Protein AF-A0AAE1G138-F1 (afdb_monomer)

Structure (mmCIF, N/CA/C/O backbone):
data_AF-A0AAE1G138-F1
#
_entry.id   AF-A0AAE1G138-F1
#
loop_
_atom_site.group_PDB
_atom_site.id
_atom_site.type_symbol
_atom_site.label_atom_id
_atom_site.label_alt_id
_atom_site.label_comp_id
_atom_site.label_asym_id
_atom_site.label_entity_id
_atom_site.label_seq_id
_atom_site.pdbx_PDB_ins_code
_atom_site.Cartn_x
_atom_site.Cartn_y
_atom_site.Cartn_z
_atom_site.occupancy
_atom_site.B_iso_or_equiv
_atom_site.auth_seq_id
_atom_site.auth_comp_id
_atom_site.auth_asym_id
_atom_site.auth_atom_id
_atom_site.pdbx_PDB_model_num
ATOM 1 N N . MET A 1 1 ? 24.104 -12.186 -19.939 1.00 54.72 1 MET A N 1
ATOM 2 C CA . MET A 1 1 ? 24.311 -10.839 -19.346 1.00 54.72 1 MET A CA 1
ATOM 3 C C . MET A 1 1 ? 25.752 -10.733 -18.861 1.00 54.72 1 MET A C 1
ATOM 5 O O . MET A 1 1 ? 26.189 -11.643 -18.175 1.00 54.72 1 MET A O 1
ATOM 9 N N . LYS A 1 2 ? 26.494 -9.675 -19.226 1.00 55.22 2 LYS A N 1
ATOM 10 C CA . LYS A 1 2 ? 27.886 -9.469 -18.761 1.00 55.22 2 LYS A CA 1
ATOM 11 C C . LYS A 1 2 ? 27.945 -9.319 -17.231 1.00 55.22 2 LYS A C 1
ATOM 13 O O . LYS A 1 2 ? 26.981 -8.806 -16.645 1.00 55.22 2 LYS A O 1
ATOM 18 N N . SER A 1 3 ? 29.055 -9.727 -16.606 1.00 57.25 3 SER A N 1
ATOM 19 C CA . SER A 1 3 ? 29.267 -9.654 -15.150 1.00 57.25 3 SER A CA 1
ATOM 20 C C . SER A 1 3 ? 29.241 -8.204 -14.639 1.00 57.25 3 SER A C 1
ATOM 22 O O . SER A 1 3 ? 29.263 -7.252 -15.426 1.00 57.25 3 SER A O 1
ATOM 24 N N . THR A 1 4 ? 29.064 -7.992 -13.331 1.00 54.72 4 THR A N 1
ATOM 25 C CA . THR A 1 4 ? 28.986 -6.650 -12.712 1.00 54.72 4 THR A CA 1
ATOM 26 C C . THR A 1 4 ? 30.236 -5.807 -12.886 1.00 54.72 4 THR A C 1
ATOM 28 O O . THR A 1 4 ? 30.102 -4.591 -12.951 1.00 54.72 4 THR A O 1
ATOM 31 N N . ASN A 1 5 ? 31.398 -6.434 -13.046 1.00 62.50 5 ASN A N 1
ATOM 32 C CA . ASN A 1 5 ? 32.680 -5.735 -13.093 1.00 62.50 5 ASN A CA 1
ATOM 33 C C . ASN A 1 5 ? 33.041 -5.225 -14.502 1.00 62.50 5 ASN A C 1
ATOM 35 O O . ASN A 1 5 ? 33.926 -4.392 -14.632 1.00 62.50 5 ASN A O 1
ATOM 39 N N . ASP A 1 6 ? 32.319 -5.660 -15.543 1.00 68.25 6 ASP A N 1
ATOM 40 C CA . ASP A 1 6 ? 32.664 -5.381 -16.949 1.00 68.25 6 ASP A CA 1
ATOM 41 C C . ASP A 1 6 ? 31.855 -4.231 -17.581 1.00 68.25 6 ASP A C 1
ATOM 43 O O . ASP A 1 6 ? 31.795 -4.110 -18.808 1.00 68.25 6 ASP A O 1
ATOM 47 N N . ARG A 1 7 ? 31.128 -3.434 -16.786 1.00 72.19 7 ARG A N 1
ATOM 48 C CA . ARG A 1 7 ? 30.242 -2.372 -17.296 1.00 72.19 7 ARG A CA 1
ATOM 49 C C . ARG A 1 7 ? 30.569 -1.016 -16.686 1.00 72.19 7 ARG A C 1
ATOM 51 O O . ARG A 1 7 ? 30.707 -0.907 -15.473 1.00 72.19 7 ARG A O 1
ATOM 58 N N . SER A 1 8 ? 30.628 0.010 -17.532 1.00 78.44 8 SER A N 1
ATOM 59 C CA . SER A 1 8 ? 30.842 1.395 -17.114 1.00 78.44 8 SER A CA 1
ATOM 60 C C . SER A 1 8 ? 29.637 1.959 -16.335 1.00 78.44 8 SER A C 1
ATOM 62 O O . SER A 1 8 ? 28.500 1.513 -16.551 1.00 78.44 8 SER A O 1
ATOM 64 N N . PRO A 1 9 ? 29.853 2.940 -15.436 1.00 79.81 9 PRO A N 1
ATOM 65 C CA . PRO A 1 9 ? 28.774 3.705 -14.807 1.00 79.81 9 PRO A CA 1
ATOM 66 C C . PRO A 1 9 ? 27.875 4.370 -15.860 1.00 79.81 9 PRO A C 1
ATOM 68 O O . PRO A 1 9 ? 28.331 4.657 -16.965 1.00 79.81 9 PRO A O 1
ATOM 71 N N . ALA A 1 10 ? 26.592 4.563 -15.540 1.00 83.38 10 ALA A N 1
ATOM 72 C CA . ALA A 1 10 ? 25.546 5.057 -16.449 1.00 83.38 10 ALA A CA 1
ATOM 73 C C . ALA A 1 10 ? 25.263 4.188 -17.694 1.00 83.38 10 ALA A C 1
ATOM 75 O O . ALA A 1 10 ? 24.455 4.575 -18.536 1.00 83.38 10 ALA A O 1
ATOM 76 N N . SER A 1 11 ? 25.867 3.000 -17.829 1.00 85.56 11 SER A N 1
ATOM 77 C CA . SER A 1 11 ? 25.604 2.142 -18.989 1.00 85.56 11 SER A CA 1
ATOM 78 C C . SER A 1 11 ? 24.234 1.459 -18.922 1.00 85.56 11 SER A C 1
ATOM 80 O O . SER A 1 11 ? 23.802 0.939 -17.885 1.00 85.56 11 SER A O 1
ATOM 82 N N . THR A 1 12 ? 23.560 1.418 -20.070 1.00 88.62 12 THR A N 1
ATOM 83 C CA . THR A 1 12 ? 22.275 0.748 -20.288 1.00 88.62 12 THR A CA 1
ATOM 84 C C . THR A 1 12 ? 22.460 -0.389 -21.288 1.00 88.62 12 THR A C 1
ATOM 86 O O . THR A 1 12 ? 23.284 -0.328 -22.198 1.00 88.62 12 THR A O 1
ATOM 89 N N . ALA A 1 13 ? 21.724 -1.477 -21.103 1.00 88.94 13 ALA A N 1
ATOM 90 C CA . ALA A 1 13 ? 21.620 -2.533 -22.097 1.00 88.94 13 ALA A CA 1
ATOM 91 C C . ALA A 1 13 ? 20.178 -3.013 -22.164 1.00 88.94 13 ALA A C 1
ATOM 93 O O . ALA A 1 13 ? 19.556 -3.218 -21.117 1.00 88.94 13 ALA A O 1
ATOM 94 N N . PHE A 1 14 ? 19.700 -3.242 -23.379 1.00 89.75 14 PHE A N 1
ATOM 95 C CA . PHE A 1 14 ? 18.346 -3.697 -23.649 1.00 89.75 14 PHE A CA 1
ATOM 96 C C . PHE A 1 14 ? 18.359 -5.116 -24.208 1.00 89.75 14 PHE A C 1
ATOM 98 O O . PHE A 1 14 ? 19.311 -5.539 -24.867 1.00 89.75 14 PHE A O 1
ATOM 105 N N . ILE A 1 15 ? 17.316 -5.864 -23.873 1.00 90.38 15 ILE A N 1
ATOM 106 C CA . ILE A 1 15 ? 16.995 -7.158 -24.459 1.00 90.38 15 ILE A CA 1
ATOM 107 C C . ILE A 1 15 ? 15.540 -7.058 -24.890 1.00 90.38 15 ILE A C 1
ATOM 109 O O . ILE A 1 15 ? 14.644 -7.087 -24.044 1.00 90.38 15 ILE A O 1
ATOM 113 N N . ASP A 1 16 ? 15.331 -6.941 -26.195 1.00 86.31 16 ASP A N 1
ATOM 114 C CA . ASP A 1 16 ? 14.006 -6.822 -26.786 1.00 86.31 16 ASP A CA 1
ATOM 115 C C . ASP A 1 16 ? 13.546 -8.180 -27.309 1.00 86.31 16 ASP A C 1
ATOM 117 O O . ASP A 1 16 ? 14.253 -8.885 -28.029 1.00 86.31 16 ASP A O 1
ATOM 121 N N . THR A 1 17 ? 12.344 -8.561 -26.903 1.00 87.25 17 THR A N 1
ATOM 122 C CA . THR A 1 17 ? 11.584 -9.697 -27.428 1.00 87.25 17 THR A CA 1
ATOM 123 C C . THR A 1 17 ? 10.304 -9.152 -28.064 1.00 87.25 17 THR A C 1
ATOM 125 O O . THR A 1 17 ? 9.935 -8.005 -27.831 1.00 87.25 17 THR A O 1
ATOM 128 N N . LYS A 1 18 ? 9.592 -9.967 -28.853 1.00 85.00 18 LYS A N 1
ATOM 129 C CA . LYS A 1 18 ? 8.385 -9.562 -29.600 1.00 85.00 18 LYS A CA 1
ATOM 130 C C . LYS A 1 18 ? 7.352 -8.776 -28.770 1.00 85.00 18 LYS A C 1
ATOM 132 O O . LYS A 1 18 ? 6.778 -7.821 -29.284 1.00 85.00 18 LYS A O 1
ATOM 137 N N . ASP A 1 19 ? 7.160 -9.163 -27.506 1.00 87.81 19 ASP A N 1
ATOM 138 C CA . ASP A 1 19 ? 6.111 -8.615 -26.633 1.00 87.81 19 ASP A CA 1
ATOM 139 C C . ASP A 1 19 ? 6.647 -7.957 -25.347 1.00 87.81 19 ASP A C 1
ATOM 141 O O . ASP A 1 19 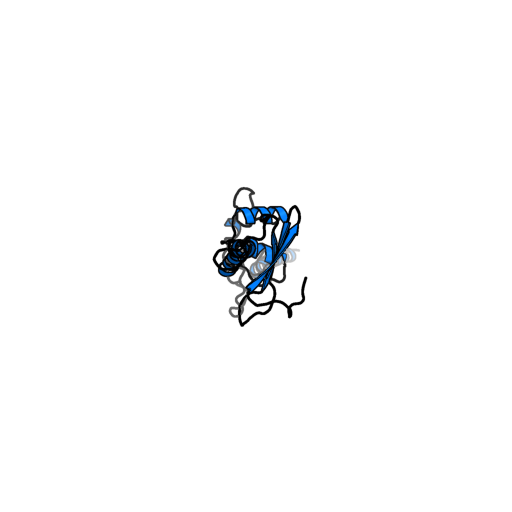? 5.868 -7.445 -24.542 1.00 87.81 19 ASP A O 1
ATOM 145 N N . MET A 1 20 ? 7.962 -8.006 -25.104 1.00 89.62 20 MET A N 1
ATOM 146 C CA . MET A 1 20 ? 8.563 -7.545 -23.849 1.00 89.62 20 MET A CA 1
ATOM 147 C C . MET A 1 20 ? 9.975 -7.005 -24.062 1.00 89.62 20 MET A C 1
ATOM 149 O O . MET A 1 20 ? 10.772 -7.613 -24.774 1.00 89.62 20 MET A O 1
ATOM 153 N N . THR A 1 21 ? 10.312 -5.943 -23.339 1.00 91.56 21 THR A N 1
ATOM 154 C CA . THR A 1 21 ? 11.650 -5.353 -23.286 1.00 91.56 21 THR A CA 1
ATOM 155 C C . THR A 1 21 ? 12.199 -5.446 -21.869 1.00 91.56 21 THR A C 1
ATOM 157 O O . THR A 1 21 ? 11.579 -4.993 -20.901 1.00 91.56 21 THR A O 1
ATOM 160 N N . SER A 1 22 ? 13.393 -6.019 -21.725 1.00 91.81 22 SER A N 1
ATOM 161 C CA . SER A 1 22 ? 14.153 -5.992 -20.477 1.00 91.81 22 SER A CA 1
ATOM 162 C C . SER A 1 22 ? 15.273 -4.966 -20.553 1.00 91.81 22 SER A C 1
ATOM 164 O O . SER A 1 22 ? 16.033 -4.922 -21.518 1.00 91.81 22 SER A O 1
ATOM 166 N N . VAL A 1 23 ? 15.410 -4.169 -19.498 1.00 91.75 23 VAL A N 1
ATOM 167 C CA . VAL A 1 23 ? 16.474 -3.180 -19.349 1.00 91.75 23 VAL A CA 1
ATOM 168 C C . VAL A 1 23 ? 17.391 -3.568 -18.202 1.00 91.75 23 VAL A C 1
ATOM 170 O O . VAL A 1 23 ? 16.948 -3.928 -17.113 1.00 91.75 23 VAL A O 1
ATOM 173 N N . SER A 1 24 ? 18.693 -3.465 -18.439 1.00 91.56 24 SER A N 1
ATOM 174 C CA . SER A 1 24 ? 19.738 -3.606 -17.434 1.00 91.56 24 SER A CA 1
ATOM 175 C C . SER A 1 24 ? 20.541 -2.315 -17.375 1.00 91.56 24 SER A C 1
ATOM 177 O O . SER A 1 24 ? 21.314 -2.023 -18.286 1.00 91.56 24 SER A O 1
ATOM 179 N N . TYR A 1 25 ? 20.358 -1.557 -16.299 1.00 89.75 25 TYR A N 1
ATOM 180 C CA . TYR A 1 25 ? 20.975 -0.252 -16.081 1.00 89.75 25 TYR A CA 1
ATOM 181 C C . TYR A 1 25 ? 21.956 -0.285 -14.913 1.00 89.75 25 TYR A C 1
ATOM 183 O O . TYR A 1 25 ? 21.663 -0.853 -13.856 1.00 89.75 25 TYR A O 1
ATOM 191 N N . VAL A 1 26 ? 23.112 0.346 -15.094 1.00 88.38 26 VAL A N 1
ATOM 192 C CA . VAL A 1 26 ? 24.082 0.598 -14.025 1.00 88.38 26 VAL A CA 1
ATOM 193 C C . VAL A 1 26 ? 23.966 2.066 -13.617 1.00 88.38 26 VAL A C 1
ATOM 195 O O . VAL A 1 26 ? 24.332 2.934 -14.406 1.00 88.38 26 VAL A O 1
ATOM 198 N N . PRO A 1 27 ? 23.453 2.382 -12.417 1.00 85.44 27 PRO A N 1
ATOM 199 C CA . PRO A 1 27 ? 23.349 3.765 -11.983 1.00 85.44 27 PRO A CA 1
ATOM 200 C C . PRO A 1 27 ? 24.733 4.375 -11.758 1.00 85.44 27 PRO A C 1
ATOM 202 O O . PRO A 1 27 ? 25.613 3.745 -11.178 1.00 85.44 27 PRO A O 1
ATOM 205 N N . ASP A 1 28 ? 24.894 5.633 -12.158 1.00 78.75 28 ASP A N 1
ATOM 206 C CA . ASP A 1 28 ? 26.072 6.435 -11.830 1.00 78.75 28 ASP A CA 1
ATOM 207 C C . ASP A 1 28 ? 25.918 7.053 -10.434 1.00 78.75 28 ASP A C 1
ATOM 209 O O . ASP A 1 28 ? 25.521 8.204 -10.256 1.00 78.75 28 ASP A O 1
ATOM 213 N N . ARG A 1 29 ? 26.077 6.219 -9.404 1.00 72.81 29 ARG A N 1
ATOM 214 C CA . ARG A 1 29 ? 26.073 6.655 -8.004 1.00 72.81 29 ARG A CA 1
ATOM 215 C C . ARG A 1 29 ? 27.249 6.029 -7.276 1.00 72.81 29 ARG A C 1
ATOM 217 O O . ARG A 1 29 ? 27.385 4.808 -7.265 1.00 72.81 29 ARG A O 1
ATOM 224 N N . SER A 1 30 ? 28.022 6.861 -6.577 1.00 63.31 30 SER A N 1
ATOM 225 C CA . SER A 1 30 ? 29.181 6.438 -5.775 1.00 63.31 30 SER A CA 1
ATOM 226 C C . SER A 1 30 ? 28.840 5.397 -4.702 1.00 63.31 30 SER A C 1
ATOM 228 O O . SER A 1 30 ? 29.696 4.620 -4.296 1.00 63.31 30 SER A O 1
ATOM 230 N N . SER A 1 31 ? 27.581 5.352 -4.258 1.00 64.94 31 SER A N 1
ATOM 231 C CA . SER A 1 31 ? 27.120 4.490 -3.170 1.00 64.94 31 SER A CA 1
ATOM 232 C C . SER A 1 31 ? 26.615 3.111 -3.601 1.00 64.94 31 SER A C 1
ATOM 234 O O . SER A 1 31 ? 26.366 2.268 -2.739 1.00 64.94 31 SER A O 1
ATOM 236 N N . THR A 1 32 ? 26.386 2.836 -4.891 1.00 64.56 32 THR A N 1
ATOM 237 C CA . THR A 1 32 ? 25.804 1.548 -5.315 1.00 64.56 32 THR A CA 1
ATOM 238 C C . THR A 1 32 ? 26.246 1.147 -6.718 1.00 64.56 32 THR A C 1
ATOM 240 O O . THR A 1 32 ? 25.758 1.675 -7.708 1.00 64.56 32 THR A O 1
ATOM 243 N N . THR A 1 33 ? 27.074 0.103 -6.792 1.00 67.06 33 THR A N 1
ATOM 244 C CA . THR A 1 33 ? 27.499 -0.573 -8.034 1.00 67.06 33 THR A CA 1
ATOM 245 C C . THR A 1 33 ? 26.509 -1.644 -8.514 1.00 67.06 33 THR A C 1
ATOM 247 O O . THR A 1 33 ? 26.773 -2.389 -9.459 1.00 67.06 33 THR A O 1
ATOM 250 N N . LYS A 1 34 ? 25.353 -1.769 -7.848 1.00 81.38 34 LYS A N 1
ATOM 251 C CA . LYS A 1 34 ? 24.354 -2.791 -8.171 1.00 81.38 34 LYS A CA 1
ATOM 252 C C . LYS A 1 34 ? 23.599 -2.416 -9.441 1.00 81.38 34 LYS A C 1
ATOM 254 O O . LYS A 1 34 ? 23.134 -1.290 -9.602 1.00 81.38 34 LYS A O 1
ATOM 259 N N . LYS A 1 35 ? 23.426 -3.407 -10.311 1.00 85.50 35 LYS A N 1
ATOM 260 C CA . LYS A 1 35 ? 22.622 -3.290 -11.526 1.00 85.50 35 LYS A CA 1
ATOM 261 C C . LYS A 1 35 ? 21.144 -3.258 -11.175 1.00 85.50 35 LYS A C 1
ATOM 263 O O . LYS A 1 35 ? 20.681 -4.060 -10.366 1.00 85.50 35 LYS A O 1
ATOM 268 N N . VAL A 1 36 ? 20.408 -2.386 -11.842 1.00 88.69 36 VAL A N 1
ATOM 269 C CA . VAL A 1 36 ? 18.949 -2.386 -11.842 1.00 88.69 36 VAL A CA 1
ATOM 270 C C . VAL A 1 36 ? 18.500 -3.127 -13.090 1.00 88.69 36 VAL A C 1
ATOM 272 O O . VAL A 1 36 ? 18.884 -2.764 -14.201 1.00 88.69 36 VAL A O 1
ATOM 275 N N . VAL A 1 37 ? 17.716 -4.184 -12.905 1.00 91.69 37 VAL A N 1
ATOM 276 C CA . VAL A 1 37 ? 17.112 -4.934 -14.006 1.00 91.69 37 VAL A CA 1
ATOM 277 C C . VAL A 1 37 ? 15.606 -4.778 -13.904 1.00 91.69 37 VAL A C 1
ATOM 279 O O . VAL A 1 37 ? 15.035 -5.072 -12.857 1.00 91.69 37 VAL A O 1
ATOM 282 N N . LEU A 1 38 ? 14.980 -4.302 -14.975 1.00 92.69 38 LEU A N 1
ATOM 283 C CA . LEU A 1 38 ? 13.528 -4.209 -15.090 1.00 92.69 38 LEU A CA 1
ATOM 284 C C . LEU A 1 38 ? 13.063 -4.930 -16.352 1.00 92.69 38 LEU A C 1
ATOM 286 O O . LEU A 1 38 ? 13.814 -5.094 -17.316 1.00 92.69 38 LEU A O 1
ATOM 290 N N . LEU A 1 39 ? 11.808 -5.355 -16.327 1.00 92.44 39 LEU A N 1
ATOM 291 C CA . LEU A 1 39 ? 11.102 -5.934 -17.458 1.00 92.44 39 LEU A CA 1
ATOM 292 C C . LEU A 1 39 ? 9.835 -5.114 -17.676 1.00 92.44 39 LEU A C 1
ATOM 294 O O . LEU A 1 39 ? 9.121 -4.814 -16.719 1.00 92.44 39 LEU A O 1
ATOM 298 N N . SER A 1 40 ? 9.564 -4.749 -18.922 1.00 91.44 40 SER A N 1
ATOM 299 C CA . SER A 1 40 ? 8.340 -4.063 -19.308 1.00 91.44 40 SER A CA 1
ATOM 300 C C . SER A 1 40 ? 7.702 -4.760 -20.497 1.00 91.44 40 SER A C 1
ATOM 302 O O . SER A 1 40 ? 8.381 -5.140 -21.441 1.00 91.44 40 SER A O 1
ATOM 304 N N . THR A 1 41 ? 6.383 -4.901 -20.451 1.00 92.31 41 THR A N 1
ATOM 305 C CA . THR A 1 41 ? 5.559 -5.365 -21.577 1.00 92.31 41 THR A CA 1
ATOM 306 C C . THR A 1 41 ? 4.924 -4.196 -22.339 1.00 92.31 41 THR A C 1
ATOM 308 O O . THR A 1 41 ? 4.258 -4.397 -23.347 1.00 92.31 41 THR A O 1
ATOM 311 N N . MET A 1 42 ? 5.059 -2.971 -21.814 1.00 88.31 42 MET A N 1
ATOM 312 C CA . MET A 1 42 ? 4.433 -1.762 -22.358 1.00 88.31 42 MET A CA 1
ATOM 313 C C . MET A 1 42 ? 5.360 -1.033 -23.334 1.00 88.31 42 MET A C 1
ATOM 315 O O . MET A 1 42 ? 4.899 -0.497 -24.338 1.00 88.31 42 MET A O 1
ATOM 319 N N . HIS A 1 43 ? 6.660 -1.043 -23.048 1.00 86.50 43 HIS A N 1
ATOM 320 C CA . HIS A 1 43 ? 7.676 -0.437 -23.899 1.00 86.50 43 HIS A CA 1
ATOM 321 C C . HIS A 1 43 ? 8.174 -1.509 -24.870 1.00 86.50 43 HIS A C 1
ATOM 323 O O . HIS A 1 43 ? 8.544 -2.598 -24.434 1.00 86.50 43 HIS A O 1
ATOM 329 N N . LYS A 1 44 ? 8.121 -1.213 -26.173 1.00 78.38 44 LYS A N 1
ATOM 330 C CA . LYS A 1 44 ? 8.551 -2.123 -27.252 1.00 78.38 44 LYS A CA 1
ATOM 331 C C . LYS A 1 44 ? 9.958 -1.814 -27.769 1.00 78.38 44 LYS A C 1
ATOM 333 O O . LYS A 1 44 ? 10.475 -2.564 -28.590 1.00 78.38 44 LYS A O 1
ATOM 338 N N . GLN A 1 45 ? 10.525 -0.685 -27.349 1.00 77.56 45 GLN A N 1
ATOM 339 C CA . GLN A 1 45 ? 11.848 -0.210 -27.739 1.00 77.56 45 GLN A CA 1
ATOM 340 C C . GLN A 1 45 ? 12.588 0.299 -26.499 1.00 77.56 45 GLN A C 1
ATOM 342 O O . GLN A 1 45 ? 11.978 0.760 -25.529 1.00 77.56 45 GLN A O 1
ATOM 347 N N . GLY A 1 46 ? 13.910 0.152 -26.518 1.00 79.31 46 GLY A N 1
ATOM 348 C CA . GLY A 1 46 ? 14.808 0.594 -25.459 1.00 79.31 46 GLY A CA 1
ATOM 349 C C . GLY A 1 46 ? 15.173 2.071 -25.568 1.00 79.31 46 GLY A C 1
ATOM 350 O O . GLY A 1 46 ? 16.341 2.389 -25.789 1.00 79.31 46 GLY A O 1
ATOM 351 N N . ASP A 1 47 ? 14.195 2.960 -25.401 1.00 84.50 47 ASP A N 1
ATOM 352 C CA . ASP A 1 47 ? 14.425 4.402 -25.498 1.00 84.50 47 ASP A CA 1
ATOM 353 C C . ASP A 1 47 ? 15.086 4.971 -24.230 1.00 84.50 47 ASP A C 1
ATOM 355 O O . ASP A 1 47 ? 14.853 4.538 -23.090 1.00 84.50 47 ASP A O 1
ATOM 359 N N . ILE A 1 48 ? 15.970 5.947 -24.441 1.00 85.50 48 ILE A N 1
ATOM 360 C CA . ILE A 1 48 ? 16.701 6.657 -23.390 1.00 85.50 48 ILE A CA 1
ATOM 361 C C . ILE A 1 48 ? 16.157 8.084 -23.338 1.00 85.50 48 ILE A C 1
ATOM 363 O O . ILE A 1 48 ? 16.216 8.799 -24.334 1.00 85.50 48 ILE A O 1
ATOM 367 N N . SER A 1 49 ? 15.644 8.497 -22.177 1.00 84.88 49 SER A N 1
ATOM 368 C CA . SER A 1 49 ? 15.163 9.863 -21.948 1.00 84.88 49 SER A CA 1
ATOM 369 C C . SER A 1 49 ? 16.320 10.874 -21.985 1.00 84.88 49 SER A C 1
ATOM 371 O O . SER A 1 49 ? 17.464 10.523 -21.682 1.00 84.88 49 SER A O 1
ATOM 373 N N . ASP A 1 50 ? 16.008 12.159 -22.196 1.00 79.62 50 ASP A N 1
ATOM 374 C CA . ASP A 1 50 ? 16.970 13.284 -22.218 1.00 79.62 50 ASP A CA 1
ATOM 375 C C . ASP A 1 50 ? 17.915 13.337 -20.998 1.00 79.62 50 ASP A C 1
ATOM 377 O O . ASP A 1 50 ? 19.028 13.851 -21.069 1.00 79.62 50 ASP A O 1
ATOM 381 N N . GLY A 1 51 ? 17.496 12.769 -19.862 1.00 77.81 51 GLY A N 1
ATOM 382 C CA . GLY A 1 51 ? 18.284 12.680 -18.629 1.00 77.81 51 GLY A CA 1
ATOM 383 C C . GLY A 1 51 ? 19.271 11.506 -18.545 1.00 77.81 51 GLY A C 1
ATOM 384 O O . GLY A 1 51 ? 19.731 11.198 -17.443 1.00 77.81 51 GLY A O 1
ATOM 385 N N . GLY A 1 52 ? 19.540 10.792 -19.644 1.00 82.25 52 GLY A N 1
ATOM 386 C CA . GLY A 1 52 ? 20.488 9.667 -19.692 1.00 82.25 52 GLY A CA 1
ATOM 387 C C . GLY A 1 52 ? 20.019 8.399 -18.966 1.00 82.25 52 GLY A C 1
ATOM 388 O O . GLY A 1 52 ? 20.797 7.468 -18.762 1.00 82.25 52 GLY A O 1
ATOM 389 N N . LYS A 1 53 ? 18.744 8.345 -18.560 1.00 87.75 53 LYS A N 1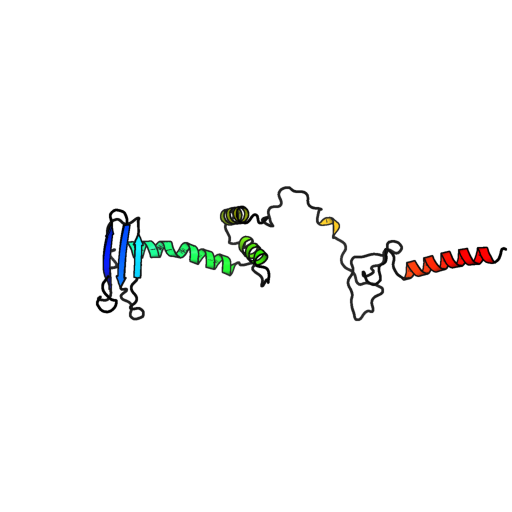
ATOM 390 C CA . LYS A 1 53 ? 18.114 7.167 -17.948 1.00 87.75 53 LYS A CA 1
ATOM 391 C C . LYS A 1 53 ? 17.152 6.525 -18.948 1.00 87.75 53 LYS A C 1
ATOM 393 O O . LYS A 1 53 ? 16.455 7.253 -19.645 1.00 87.75 53 LYS A O 1
ATOM 398 N N . PRO A 1 54 ? 17.054 5.187 -18.984 1.00 90.50 54 PRO A N 1
ATOM 399 C CA . PRO A 1 54 ? 16.024 4.504 -19.758 1.00 90.50 54 PRO A CA 1
ATOM 400 C C . PRO A 1 54 ? 14.622 4.960 -19.367 1.00 90.50 54 PRO A C 1
ATOM 402 O O . PRO A 1 54 ? 14.314 5.017 -18.169 1.00 90.50 54 PRO A O 1
ATOM 405 N N . GLU A 1 55 ? 13.762 5.179 -20.358 1.00 91.56 55 GLU A N 1
ATOM 406 C CA . GLU A 1 55 ? 12.368 5.592 -20.151 1.00 91.56 55 GLU A CA 1
ATOM 407 C C . GLU A 1 55 ? 11.633 4.618 -19.215 1.00 91.56 55 GLU A C 1
ATOM 409 O O . GLU A 1 55 ? 10.967 5.030 -18.266 1.00 91.56 55 GLU A O 1
ATOM 414 N N . ILE A 1 56 ? 11.868 3.310 -19.381 1.00 92.25 56 ILE A N 1
ATOM 415 C CA . ILE A 1 56 ? 11.301 2.241 -18.538 1.00 92.25 56 ILE A CA 1
ATOM 416 C C . ILE A 1 56 ? 11.579 2.476 -17.045 1.00 92.25 56 ILE A C 1
ATOM 418 O O . ILE A 1 56 ? 10.712 2.253 -16.196 1.00 92.25 56 ILE A O 1
ATOM 422 N N . ILE A 1 57 ? 12.791 2.920 -16.698 1.00 91.81 57 ILE A N 1
ATOM 423 C CA . ILE A 1 57 ? 13.177 3.180 -15.3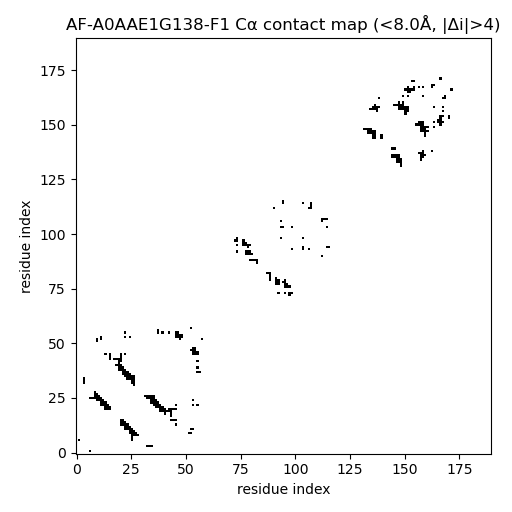03 1.00 91.81 57 ILE A CA 1
ATOM 424 C C . ILE A 1 57 ? 12.492 4.441 -14.789 1.00 91.81 57 ILE A C 1
ATOM 426 O O . ILE A 1 57 ? 12.074 4.491 -13.630 1.00 91.81 57 ILE A O 1
ATOM 430 N N . GLU A 1 58 ? 12.375 5.466 -15.626 1.00 91.06 58 GLU A N 1
ATOM 431 C CA . GLU A 1 58 ? 11.679 6.697 -15.274 1.00 91.06 58 GLU A CA 1
ATOM 432 C C . GLU A 1 58 ? 10.184 6.446 -15.037 1.00 91.06 58 GLU A C 1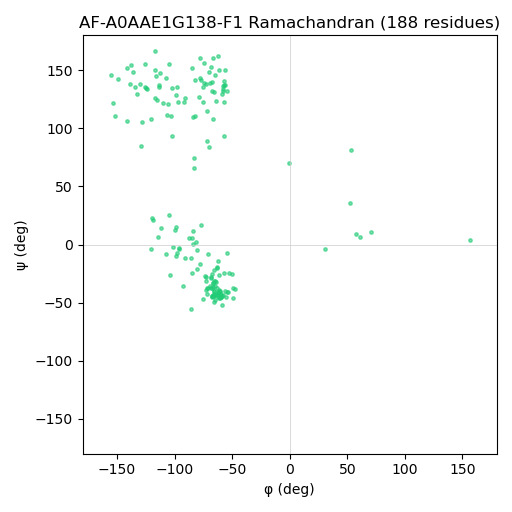
ATOM 434 O O . GLU A 1 58 ? 9.649 6.830 -13.994 1.00 91.06 58 GLU A O 1
ATOM 439 N N . TYR A 1 59 ? 9.539 5.719 -15.948 1.00 91.50 59 TYR A N 1
ATOM 440 C CA . TYR A 1 59 ? 8.144 5.306 -15.842 1.00 91.50 59 TYR A CA 1
ATOM 441 C C . TYR A 1 59 ? 7.889 4.453 -14.592 1.00 91.50 59 TYR A C 1
ATOM 443 O O . TYR A 1 59 ? 6.950 4.707 -13.831 1.00 91.50 59 TYR A O 1
ATOM 451 N N . TYR A 1 60 ? 8.764 3.481 -14.312 1.00 92.75 60 TYR A N 1
ATOM 452 C CA . TYR A 1 60 ? 8.694 2.683 -13.087 1.00 92.75 60 TYR A CA 1
ATOM 453 C C . TYR A 1 60 ? 8.806 3.556 -11.832 1.00 92.75 60 TYR A C 1
ATOM 455 O O . TYR A 1 60 ? 8.038 3.394 -10.887 1.00 92.75 60 TYR A O 1
ATOM 463 N N . ASN A 1 61 ? 9.724 4.525 -11.811 1.00 90.88 61 ASN A N 1
ATOM 464 C CA . ASN A 1 61 ? 9.884 5.415 -10.662 1.00 90.88 61 ASN A CA 1
ATOM 465 C C . ASN A 1 61 ? 8.653 6.296 -10.407 1.00 90.88 61 ASN A C 1
ATOM 467 O O . ASN A 1 61 ? 8.362 6.562 -9.241 1.00 90.88 61 ASN A O 1
ATOM 471 N N . LYS A 1 62 ? 7.923 6.698 -11.457 1.00 89.88 62 LYS A N 1
ATOM 472 C CA . LYS A 1 62 ? 6.663 7.454 -11.337 1.00 89.88 62 LYS A CA 1
ATOM 473 C C . LYS A 1 62 ? 5.544 6.625 -10.694 1.00 89.88 62 LYS A C 1
ATOM 475 O O . LYS A 1 62 ? 4.727 7.177 -9.967 1.00 89.88 62 LYS A O 1
ATOM 480 N N . THR A 1 63 ? 5.509 5.312 -10.924 1.00 89.69 63 THR A N 1
ATOM 481 C CA . THR A 1 63 ? 4.379 4.449 -10.521 1.00 89.69 63 THR A CA 1
ATOM 482 C C . THR A 1 63 ? 4.648 3.582 -9.286 1.00 89.69 63 THR A C 1
ATOM 484 O O . THR A 1 63 ? 3.720 3.280 -8.536 1.00 89.69 63 THR A O 1
ATOM 487 N N . LYS A 1 64 ? 5.909 3.235 -8.993 1.00 90.44 64 LYS A N 1
ATOM 488 C CA . LYS A 1 64 ? 6.282 2.343 -7.873 1.00 90.44 64 LYS A CA 1
ATOM 489 C C . LYS A 1 64 ? 5.919 2.864 -6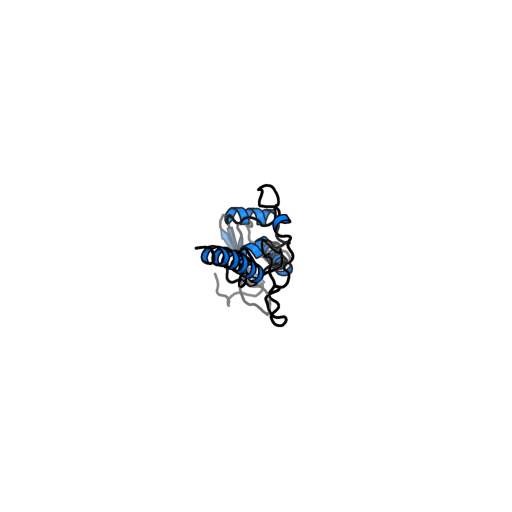.476 1.00 90.44 64 LYS A C 1
ATOM 491 O O . LYS A 1 64 ? 5.985 2.104 -5.517 1.00 90.44 64 LYS A O 1
ATOM 496 N N . GLY A 1 65 ? 5.585 4.150 -6.343 1.00 90.56 65 GLY A N 1
ATOM 497 C CA . GLY A 1 65 ? 5.255 4.781 -5.062 1.00 90.56 65 GLY A CA 1
ATOM 498 C C . GLY A 1 65 ? 3.847 4.480 -4.540 1.00 90.56 65 GLY A C 1
ATOM 499 O O . GLY A 1 65 ? 3.600 4.674 -3.356 1.00 90.56 65 GLY A O 1
ATOM 500 N N . GLY A 1 66 ? 2.925 3.987 -5.376 1.00 89.00 66 GLY A N 1
ATOM 501 C CA . GLY A 1 66 ? 1.512 3.864 -4.990 1.00 89.00 66 GLY A CA 1
ATOM 502 C C . GLY A 1 66 ? 1.266 2.968 -3.768 1.00 89.00 66 GLY A C 1
ATOM 503 O O . GLY A 1 66 ? 0.534 3.348 -2.856 1.00 89.00 66 GLY A O 1
ATOM 504 N N . VAL A 1 67 ? 1.911 1.798 -3.720 1.00 88.75 67 VAL A N 1
ATOM 505 C CA . VAL A 1 67 ? 1.771 0.855 -2.593 1.00 88.75 67 VAL A CA 1
ATOM 506 C C . VAL A 1 67 ? 2.468 1.377 -1.333 1.00 88.75 67 VAL A C 1
ATOM 508 O O . VAL A 1 67 ? 1.931 1.222 -0.243 1.00 88.75 67 VAL A O 1
ATOM 511 N N . ASP A 1 68 ? 3.621 2.031 -1.481 1.00 91.31 68 ASP A N 1
ATOM 512 C CA . ASP A 1 68 ? 4.402 2.587 -0.367 1.00 91.31 68 ASP A CA 1
ATOM 513 C C . ASP A 1 68 ? 3.669 3.752 0.316 1.00 91.31 68 ASP A C 1
ATOM 515 O O . ASP A 1 68 ? 3.511 3.767 1.535 1.00 91.31 68 ASP A O 1
ATOM 519 N N . MET A 1 69 ? 3.097 4.671 -0.472 1.00 88.81 69 MET A N 1
ATOM 520 C CA . MET A 1 69 ? 2.256 5.756 0.050 1.00 88.81 69 MET A CA 1
ATOM 521 C C . MET A 1 69 ? 1.031 5.211 0.793 1.00 88.81 69 MET A C 1
ATOM 523 O O . MET A 1 69 ? 0.640 5.726 1.841 1.00 88.81 69 MET A O 1
ATOM 527 N N . PHE A 1 70 ? 0.418 4.153 0.264 1.00 88.06 70 PHE A N 1
ATOM 528 C CA . PHE A 1 70 ? -0.702 3.488 0.916 1.00 88.06 70 PHE A CA 1
ATOM 529 C C . PHE A 1 70 ? -0.292 2.802 2.233 1.00 88.06 70 PHE A C 1
ATOM 531 O O . PHE A 1 70 ? -0.982 2.955 3.245 1.00 88.06 70 PHE A O 1
ATOM 538 N N . ASP A 1 71 ? 0.838 2.093 2.264 1.00 89.69 71 ASP A N 1
ATOM 539 C CA . ASP A 1 71 ? 1.373 1.472 3.484 1.00 89.69 71 ASP A CA 1
ATOM 540 C C . ASP A 1 71 ? 1.716 2.524 4.551 1.00 89.69 71 ASP A C 1
ATOM 542 O O . ASP A 1 71 ? 1.340 2.388 5.719 1.00 89.69 71 ASP A O 1
ATOM 546 N N . GLN A 1 72 ? 2.308 3.647 4.135 1.00 91.06 72 GLN A N 1
ATOM 547 C CA . GLN A 1 72 ? 2.582 4.782 5.010 1.00 91.06 72 GLN A CA 1
ATOM 548 C C . GLN A 1 72 ? 1.291 5.322 5.642 1.00 91.06 72 GLN A C 1
ATOM 550 O O . GLN A 1 72 ? 1.196 5.412 6.865 1.00 91.06 72 GLN A O 1
ATOM 555 N N . MET A 1 73 ? 0.260 5.614 4.842 1.00 88.12 73 MET A N 1
ATOM 556 C CA . MET A 1 73 ? -1.022 6.122 5.351 1.00 88.12 73 MET A CA 1
ATOM 557 C C . MET A 1 73 ? -1.741 5.127 6.267 1.00 88.12 73 MET A C 1
ATOM 559 O O . MET A 1 73 ? -2.385 5.523 7.245 1.00 88.12 73 MET A O 1
ATOM 563 N N . THR A 1 74 ? -1.676 3.832 5.961 1.00 86.94 74 THR A N 1
ATOM 564 C CA . THR A 1 74 ? -2.300 2.802 6.806 1.00 86.94 74 THR A CA 1
ATOM 565 C C . THR A 1 74 ? -1.539 2.583 8.109 1.00 86.94 74 THR A C 1
ATOM 567 O O . THR A 1 74 ? -2.163 2.247 9.117 1.00 86.94 74 THR A O 1
ATOM 570 N N . THR A 1 75 ? -0.231 2.838 8.124 1.00 88.06 75 THR A N 1
ATOM 571 C CA . THR A 1 75 ? 0.603 2.812 9.331 1.00 88.06 75 THR A CA 1
ATOM 572 C C . THR A 1 75 ? 0.381 4.052 10.197 1.00 88.06 75 THR A C 1
ATOM 574 O O . THR A 1 75 ? 0.139 3.912 11.396 1.00 88.06 75 THR A O 1
ATOM 577 N N . THR A 1 76 ? 0.378 5.255 9.613 1.00 89.56 76 THR A N 1
ATOM 578 C CA . THR A 1 76 ? 0.187 6.523 10.344 1.00 89.56 76 THR A CA 1
ATOM 579 C C . THR A 1 76 ? -1.160 6.590 11.057 1.00 89.56 76 THR A C 1
ATOM 581 O O . THR A 1 76 ? -1.231 7.040 12.197 1.00 89.56 76 THR A O 1
ATOM 584 N N . TYR A 1 77 ? -2.227 6.112 10.414 1.00 85.94 77 TYR A N 1
ATOM 585 C CA . TYR A 1 77 ? -3.584 6.154 10.966 1.00 85.94 77 TYR A CA 1
ATOM 586 C C . TYR A 1 77 ? -4.066 4.785 11.465 1.00 85.94 77 TYR A C 1
ATOM 588 O O . TYR A 1 77 ? -5.269 4.524 11.495 1.00 85.94 77 TYR A O 1
ATOM 596 N N . THR A 1 78 ? -3.149 3.887 11.842 1.00 85.75 78 THR A N 1
ATOM 597 C CA . THR A 1 78 ? -3.511 2.522 12.239 1.00 85.75 78 THR A CA 1
ATOM 598 C C . THR A 1 78 ? -4.270 2.471 13.567 1.00 85.75 78 THR A C 1
ATOM 600 O O . THR A 1 78 ? -3.900 3.103 14.553 1.00 85.75 78 THR A O 1
ATOM 603 N N . THR A 1 79 ? -5.300 1.627 13.631 1.00 83.00 79 THR A N 1
ATOM 604 C CA . THR A 1 79 ? -5.991 1.254 14.880 1.00 83.00 79 THR A CA 1
ATOM 605 C C . THR A 1 79 ? -5.500 -0.089 15.435 1.00 83.00 79 THR A C 1
ATOM 607 O O . THR A 1 79 ? -6.157 -0.705 16.278 1.00 83.00 79 THR A O 1
ATOM 610 N N . SER A 1 80 ? -4.361 -0.583 14.940 1.00 87.06 80 SER A N 1
ATOM 611 C CA . SER A 1 80 ? -3.809 -1.891 15.299 1.00 87.06 80 SER A CA 1
ATOM 612 C C . SER A 1 80 ? -3.331 -1.959 16.743 1.00 87.06 80 SER A C 1
ATOM 614 O O . SER A 1 80 ? -2.583 -1.110 17.216 1.00 87.06 80 SER A O 1
ATOM 616 N N . ARG A 1 81 ? -3.731 -3.027 17.441 1.00 87.06 81 ARG A N 1
ATOM 617 C CA . ARG A 1 81 ? -3.260 -3.361 18.791 1.00 87.06 81 ARG A CA 1
ATOM 618 C C . ARG A 1 81 ? -2.511 -4.685 18.779 1.00 87.06 81 ARG A C 1
ATOM 620 O O . ARG A 1 81 ? -2.832 -5.583 17.998 1.00 87.06 81 ARG A O 1
ATOM 627 N N . LYS A 1 82 ? -1.543 -4.828 19.689 1.00 91.56 82 LYS A N 1
ATOM 628 C CA . LYS A 1 82 ? -0.858 -6.104 19.922 1.00 91.56 82 LYS A CA 1
ATOM 629 C C . LYS A 1 82 ? -1.897 -7.166 20.290 1.00 91.56 82 LYS A C 1
ATOM 631 O O . LYS A 1 82 ? -2.635 -7.010 21.258 1.00 91.56 82 LYS A O 1
ATOM 636 N N . THR A 1 83 ? -1.943 -8.241 19.516 1.00 89.75 83 THR A N 1
ATOM 637 C CA . THR A 1 83 ? -2.876 -9.358 19.692 1.00 89.75 83 THR A CA 1
ATOM 638 C C . THR A 1 83 ? -2.144 -10.678 19.479 1.00 89.75 83 THR A C 1
ATOM 640 O O . THR A 1 83 ? -1.127 -10.724 18.791 1.00 89.75 83 THR A O 1
ATOM 643 N N . ARG A 1 84 ? -2.652 -11.754 20.085 1.00 92.12 84 ARG A N 1
ATOM 644 C CA . ARG A 1 84 ? -2.170 -13.130 19.866 1.00 92.12 84 ARG A CA 1
ATOM 645 C C . ARG A 1 84 ? -3.008 -13.888 18.829 1.00 92.12 84 ARG A C 1
ATOM 647 O O . ARG A 1 84 ? -2.680 -15.018 18.497 1.00 92.12 84 ARG A O 1
ATOM 654 N N . SER A 1 85 ? -4.083 -13.276 18.331 1.00 87.44 85 SER A N 1
ATOM 655 C CA . SER A 1 85 ? -4.952 -13.827 17.289 1.00 87.44 85 SER A CA 1
ATOM 656 C C . SER A 1 85 ? -4.689 -13.105 15.970 1.00 87.44 85 SER A C 1
ATOM 658 O O . SER A 1 85 ? -4.856 -11.886 15.874 1.00 87.44 85 SER A O 1
ATOM 660 N N . TRP A 1 86 ? -4.299 -13.862 14.944 1.00 89.50 86 TRP A N 1
ATOM 661 C CA . TRP A 1 86 ? -4.071 -13.330 13.599 1.00 89.50 86 TRP A CA 1
ATOM 662 C C . TRP A 1 86 ? -5.370 -12.804 12.972 1.00 89.50 86 TRP A C 1
ATOM 664 O O . TRP A 1 86 ? -5.341 -11.796 12.270 1.00 89.50 86 TRP A O 1
ATOM 674 N N . GLN A 1 87 ? -6.521 -13.400 13.305 1.00 85.44 87 GLN A N 1
ATOM 675 C CA . GLN A 1 87 ? -7.833 -12.939 12.844 1.00 85.44 87 GLN A CA 1
ATOM 676 C C . GLN A 1 87 ? -8.111 -11.507 13.318 1.00 85.44 87 GLN A C 1
ATOM 678 O O . GLN A 1 87 ? -8.481 -10.646 12.523 1.00 85.44 87 GLN A O 1
ATOM 683 N N . LEU A 1 88 ? -7.845 -11.213 14.597 1.00 85.75 88 LEU A N 1
ATOM 684 C CA . LEU A 1 88 ? -7.970 -9.852 15.129 1.00 85.75 88 LEU A CA 1
ATOM 685 C C . LEU A 1 88 ? -6.958 -8.884 14.500 1.00 85.75 88 LEU A C 1
ATOM 687 O O . LEU A 1 88 ? -7.264 -7.706 14.348 1.00 85.75 88 LEU A O 1
ATOM 691 N N . SER A 1 89 ? -5.769 -9.348 14.105 1.00 86.69 89 SER A N 1
ATOM 692 C CA . SER A 1 89 ? -4.796 -8.507 13.389 1.00 86.69 89 SER A CA 1
ATOM 693 C C . SER A 1 89 ? -5.347 -8.025 12.040 1.00 86.69 89 SER A C 1
ATOM 695 O O . SER A 1 89 ? -5.235 -6.841 11.720 1.00 86.69 89 SER A O 1
ATOM 697 N N . VAL A 1 90 ? -6.024 -8.905 11.297 1.00 86.25 90 VAL A N 1
ATOM 698 C CA . VAL A 1 90 ? -6.701 -8.554 10.037 1.00 86.25 90 VAL A CA 1
ATOM 699 C C . VAL A 1 90 ? -7.861 -7.586 10.283 1.00 86.25 90 VAL A C 1
ATOM 701 O O . VAL A 1 90 ? -7.979 -6.586 9.577 1.00 86.25 90 VAL A O 1
ATOM 704 N N . VAL A 1 91 ? -8.671 -7.824 11.322 1.00 86.25 91 VAL A N 1
ATOM 705 C CA . VAL A 1 91 ? -9.787 -6.932 11.697 1.00 86.25 91 VAL A CA 1
ATOM 706 C C . VAL A 1 91 ? -9.295 -5.527 12.060 1.00 86.25 91 VAL A C 1
ATOM 708 O O . VAL A 1 91 ? -9.905 -4.530 11.682 1.00 86.25 91 VAL A O 1
ATOM 711 N N . HIS A 1 92 ? -8.162 -5.400 12.750 1.00 87.06 92 HIS A N 1
ATOM 712 C CA . HIS A 1 92 ? -7.612 -4.075 13.022 1.00 87.06 92 HIS A CA 1
ATOM 713 C C . HIS A 1 92 ? -7.151 -3.355 11.751 1.00 87.06 92 HIS A C 1
ATOM 715 O O . HIS A 1 92 ? -7.377 -2.154 11.625 1.00 87.06 92 HIS A O 1
ATOM 721 N N . LYS A 1 93 ? -6.529 -4.079 10.811 1.00 86.50 93 LYS A N 1
ATOM 722 C CA . LYS A 1 93 ? -6.058 -3.508 9.543 1.00 86.50 93 LYS A CA 1
ATOM 723 C C . LYS A 1 93 ? -7.221 -3.064 8.653 1.00 86.50 93 LYS A C 1
ATOM 725 O O . LYS A 1 93 ? -7.173 -1.955 8.127 1.00 86.50 93 LYS A O 1
ATOM 730 N N . ILE A 1 94 ? -8.284 -3.863 8.530 1.00 86.88 94 ILE A N 1
ATOM 731 C CA . ILE A 1 94 ? -9.457 -3.511 7.705 1.00 86.88 94 ILE A CA 1
ATOM 732 C C . ILE A 1 94 ? -10.254 -2.333 8.286 1.00 86.88 94 ILE A C 1
ATOM 734 O O . ILE A 1 94 ? -10.832 -1.552 7.535 1.00 86.88 94 ILE A O 1
ATOM 738 N N . ASN A 1 95 ? -10.236 -2.158 9.610 1.00 84.25 95 ASN A N 1
ATOM 739 C CA . ASN A 1 95 ? -10.902 -1.045 10.290 1.00 84.25 95 ASN A CA 1
ATOM 740 C C . ASN A 1 95 ? -10.092 0.263 10.282 1.00 84.25 95 ASN A C 1
ATOM 742 O O . ASN A 1 95 ? -10.557 1.269 10.814 1.00 84.25 95 ASN A O 1
ATOM 746 N N . THR A 1 96 ? -8.918 0.287 9.643 1.00 86.12 96 THR A N 1
ATOM 747 C CA . THR A 1 96 ? -8.116 1.507 9.501 1.00 86.12 96 THR A CA 1
ATOM 748 C C . THR A 1 96 ? -8.925 2.590 8.758 1.00 86.12 96 THR A C 1
ATOM 750 O O . THR A 1 96 ? -9.482 2.318 7.685 1.00 86.12 96 THR A O 1
ATOM 753 N N . PRO A 1 97 ? -9.026 3.826 9.280 1.00 82.62 97 PRO A N 1
ATOM 754 C CA . PRO A 1 97 ? -9.836 4.884 8.673 1.00 82.62 97 PRO A CA 1
ATOM 755 C C . PRO A 1 97 ? -9.317 5.318 7.296 1.00 82.62 97 PRO A C 1
ATOM 757 O O . PRO A 1 97 ? -10.129 5.546 6.406 1.00 82.62 97 PRO A O 1
ATOM 760 N N . SER A 1 98 ? -7.995 5.338 7.090 1.00 84.88 98 SER A N 1
ATOM 761 C CA . SER A 1 98 ? -7.352 5.715 5.819 1.00 84.88 98 SER A CA 1
ATOM 762 C C . SER A 1 98 ? -7.521 4.688 4.693 1.00 84.88 98 SER A C 1
ATOM 764 O O . SER A 1 98 ? -7.185 4.964 3.544 1.00 84.88 98 SER A O 1
ATOM 766 N N . LEU A 1 99 ? -8.065 3.504 4.989 1.00 85.56 99 LEU A N 1
ATOM 767 C CA . LEU A 1 99 ? -8.307 2.469 3.991 1.00 85.56 99 LEU A CA 1
ATOM 768 C C . LEU A 1 99 ? -9.581 2.774 3.182 1.00 85.56 99 LEU A C 1
ATOM 770 O O . LEU A 1 99 ? -10.667 2.946 3.748 1.00 85.56 99 LEU A O 1
ATOM 774 N N . ALA A 1 100 ? -9.453 2.784 1.853 1.00 87.19 100 ALA A N 1
ATOM 775 C CA . ALA A 1 100 ? -10.561 3.027 0.932 1.00 87.19 100 ALA A CA 1
ATOM 776 C C . ALA A 1 100 ? -11.708 2.020 1.132 1.00 87.19 100 ALA A C 1
ATOM 778 O O . ALA A 1 100 ? -11.485 0.823 1.334 1.00 87.19 100 ALA A O 1
ATOM 779 N N . ARG A 1 101 ? -12.957 2.499 1.043 1.00 86.56 101 ARG A N 1
ATOM 780 C CA . ARG A 1 101 ? -14.164 1.676 1.244 1.00 86.56 101 ARG A CA 1
ATOM 781 C C . ARG A 1 101 ? -14.210 0.469 0.308 1.00 86.56 101 ARG A C 1
ATOM 783 O O . ARG A 1 101 ? -14.580 -0.614 0.741 1.00 86.56 101 ARG A O 1
ATOM 790 N N . GLU A 1 102 ? -13.819 0.640 -0.948 1.00 88.44 102 GLU A N 1
ATOM 791 C CA . GLU A 1 102 ? -13.804 -0.446 -1.931 1.00 88.44 102 GLU A CA 1
ATOM 792 C C . GLU A 1 102 ? -12.850 -1.577 -1.526 1.00 88.44 102 GLU A C 1
ATOM 794 O O . GLU A 1 102 ? -13.243 -2.743 -1.507 1.00 88.44 102 GLU A O 1
ATOM 799 N N . LEU A 1 103 ? -11.640 -1.232 -1.074 1.00 87.00 103 LEU A N 1
ATOM 800 C CA . LEU A 1 103 ? -10.682 -2.206 -0.549 1.00 87.00 103 LEU A CA 1
ATOM 801 C C . LEU A 1 103 ? -11.235 -2.926 0.688 1.00 87.00 103 LEU A C 1
ATOM 803 O O . LEU A 1 103 ? -11.107 -4.144 0.793 1.00 87.00 103 LEU A O 1
ATOM 807 N N . LYS A 1 104 ? -11.919 -2.209 1.592 1.00 87.31 104 LYS A N 1
ATOM 808 C CA . LYS A 1 104 ? -12.605 -2.826 2.746 1.00 87.31 104 LYS A CA 1
ATOM 809 C C . LYS A 1 104 ? -13.634 -3.867 2.303 1.00 87.31 104 LYS A C 1
ATOM 811 O O . LYS A 1 104 ? -13.685 -4.953 2.875 1.00 87.31 104 LYS A O 1
ATOM 816 N N . LEU A 1 105 ? -14.427 -3.567 1.275 1.00 86.75 105 LEU A N 1
ATOM 817 C CA . LEU A 1 105 ? -15.444 -4.483 0.749 1.00 86.75 105 LEU A CA 1
ATOM 818 C C . LEU A 1 105 ? -14.821 -5.719 0.089 1.00 86.75 105 LEU A C 1
ATOM 820 O O . LEU A 1 105 ? -15.268 -6.835 0.354 1.00 86.75 105 LEU A O 1
ATOM 824 N N . LEU A 1 106 ? -13.771 -5.547 -0.719 1.00 86.75 106 LEU A N 1
ATOM 825 C CA . LEU A 1 106 ? -13.064 -6.660 -1.365 1.00 86.75 106 LEU A CA 1
ATOM 826 C C . LEU A 1 106 ? -12.440 -7.609 -0.337 1.00 86.75 106 LEU A C 1
ATOM 828 O O . LEU A 1 106 ? -12.617 -8.825 -0.432 1.00 86.75 106 LEU A O 1
ATOM 832 N N . ILE A 1 107 ? -11.770 -7.062 0.680 1.00 85.38 107 ILE A N 1
ATOM 833 C CA . ILE A 1 107 ? -11.156 -7.856 1.753 1.00 85.38 107 ILE A CA 1
ATOM 834 C C . ILE A 1 107 ? -12.245 -8.564 2.571 1.00 85.38 107 ILE A C 1
ATOM 836 O O . ILE A 1 107 ? -12.139 -9.761 2.835 1.00 85.38 107 ILE A O 1
ATOM 840 N N . SER A 1 108 ? -13.331 -7.872 2.923 1.00 85.75 108 SER A N 1
ATOM 841 C CA . SER A 1 108 ? -14.457 -8.480 3.644 1.00 85.75 108 SER A CA 1
ATOM 842 C C . SER A 1 108 ? -15.074 -9.647 2.868 1.00 85.75 108 SER A C 1
ATOM 844 O O . SER A 1 108 ? -15.283 -10.716 3.443 1.00 85.75 108 SER A O 1
ATOM 846 N N . LYS A 1 109 ? -15.282 -9.487 1.555 1.00 86.94 109 LYS A N 1
ATOM 847 C CA . LYS A 1 109 ? -15.815 -10.539 0.679 1.00 86.94 109 LYS A CA 1
ATOM 848 C C . LYS A 1 109 ? -14.873 -11.739 0.576 1.00 86.94 109 LYS A C 1
ATOM 850 O O . LYS A 1 109 ? -15.336 -12.873 0.660 1.00 86.94 109 LYS A O 1
ATOM 855 N N . ALA A 1 110 ? -13.570 -11.501 0.419 1.00 87.38 110 ALA A N 1
ATOM 856 C CA . ALA A 1 110 ? -12.572 -12.563 0.290 1.00 87.38 110 ALA A CA 1
ATOM 857 C C . ALA A 1 110 ? -12.435 -13.394 1.576 1.00 87.38 110 ALA A C 1
ATOM 859 O O . ALA A 1 110 ? -12.383 -14.621 1.520 1.00 87.38 110 ALA A O 1
ATOM 860 N N . PHE A 1 111 ? -12.417 -12.734 2.736 1.00 82.44 111 PHE A N 1
ATOM 861 C CA . PHE A 1 111 ? -12.184 -13.390 4.026 1.00 82.44 111 PHE A CA 1
ATOM 862 C C . PHE A 1 111 ? -13.465 -13.739 4.795 1.00 82.44 111 PHE A C 1
ATOM 864 O O . PHE A 1 111 ? -13.379 -14.333 5.869 1.00 82.44 111 PHE A O 1
ATOM 871 N N . LYS A 1 112 ? -14.646 -13.380 4.272 1.00 83.44 112 LYS A N 1
ATOM 872 C CA . LYS A 1 112 ? -15.951 -13.529 4.945 1.00 83.44 112 LYS A CA 1
ATOM 873 C C . LYS A 1 112 ? -15.957 -12.916 6.355 1.00 83.44 112 LYS A C 1
ATOM 875 O O . LYS A 1 112 ? -16.570 -13.450 7.275 1.00 83.44 112 LYS A O 1
ATOM 880 N N . ILE A 1 113 ? -15.246 -11.799 6.528 1.00 79.06 113 ILE A N 1
ATOM 881 C CA . ILE A 1 113 ? -15.156 -11.078 7.803 1.00 79.06 113 ILE A CA 1
ATOM 882 C C . ILE A 1 113 ? -16.256 -10.011 7.817 1.00 79.06 113 ILE A C 1
ATOM 884 O O . ILE A 1 113 ? -16.257 -9.158 6.921 1.00 79.06 113 ILE A O 1
ATOM 888 N N . PRO A 1 114 ? -17.170 -10.007 8.803 1.00 68.56 114 PRO A N 1
ATOM 889 C CA . PRO A 1 114 ? -18.163 -8.950 8.925 1.00 68.56 114 PRO A CA 1
ATOM 890 C C . PRO A 1 114 ? -17.463 -7.616 9.209 1.00 68.56 114 PRO A C 1
ATOM 892 O O . PRO A 1 114 ? -16.708 -7.489 10.175 1.00 68.56 114 PRO A O 1
ATOM 895 N N . LEU A 1 115 ? -17.700 -6.618 8.355 1.00 65.81 115 LEU A N 1
ATOM 896 C CA . LEU A 1 115 ? -17.232 -5.255 8.588 1.00 65.81 115 LEU A CA 1
ATOM 897 C C . LEU A 1 115 ? -17.970 -4.699 9.806 1.00 65.81 115 LEU A C 1
ATOM 899 O O . LEU A 1 115 ? -19.164 -4.407 9.751 1.00 65.81 115 LEU A O 1
ATOM 903 N N . THR A 1 116 ? -17.263 -4.553 10.920 1.00 63.00 116 THR A N 1
ATOM 904 C CA . THR A 1 116 ? -17.806 -3.925 12.124 1.00 63.00 116 THR A CA 1
ATOM 905 C C . THR A 1 116 ? -17.940 -2.424 11.868 1.00 63.00 116 THR A C 1
ATOM 907 O O . THR A 1 116 ? -16.992 -1.675 12.089 1.00 63.00 116 THR A O 1
ATOM 910 N N . GLY A 1 117 ? -19.085 -1.987 11.335 1.00 53.81 117 GLY A N 1
ATOM 911 C CA . GLY A 1 117 ? -19.336 -0.564 11.081 1.00 53.81 117 GLY A CA 1
ATOM 912 C C . GLY A 1 117 ? -20.365 -0.208 10.009 1.00 53.81 117 GLY A C 1
ATOM 913 O O . GLY A 1 117 ? -20.537 0.974 9.741 1.00 53.81 117 GLY A O 1
ATOM 914 N N . THR A 1 118 ? -21.065 -1.164 9.391 1.00 43.66 118 THR A N 1
ATOM 915 C CA . THR A 1 118 ? -22.305 -0.841 8.662 1.00 43.66 118 THR A CA 1
ATOM 916 C C . THR A 1 118 ? -23.481 -1.249 9.536 1.00 43.66 118 THR A C 1
ATOM 918 O O . THR A 1 118 ? -23.887 -2.404 9.551 1.00 43.66 118 THR A O 1
ATOM 921 N N . THR A 1 119 ? -24.004 -0.309 10.319 1.00 43.84 119 THR A N 1
ATOM 922 C CA . THR A 1 119 ? -25.358 -0.428 10.863 1.00 43.84 119 THR A CA 1
ATOM 923 C C . THR A 1 119 ? -26.332 -0.254 9.702 1.00 43.84 119 THR A C 1
ATOM 925 O O . THR A 1 119 ? -26.784 0.852 9.421 1.00 43.84 119 THR A O 1
ATOM 928 N N . ALA A 1 120 ? -26.589 -1.337 8.983 1.00 48.72 120 ALA A N 1
ATOM 929 C CA . ALA A 1 120 ? -27.771 -1.486 8.154 1.00 48.72 120 ALA A CA 1
ATOM 930 C C . ALA A 1 120 ? -28.233 -2.941 8.295 1.00 48.72 120 ALA A C 1
ATOM 932 O O . ALA A 1 120 ? -27.569 -3.860 7.823 1.00 48.72 120 ALA A O 1
ATOM 933 N N . ASP A 1 121 ? -29.328 -3.098 9.035 1.00 46.78 121 ASP A N 1
ATOM 934 C CA . ASP A 1 121 ? -30.237 -4.241 9.065 1.00 46.78 121 ASP A CA 1
ATOM 935 C C . ASP A 1 121 ? -29.659 -5.636 9.303 1.00 46.78 121 ASP A C 1
ATOM 937 O O . ASP A 1 121 ? -29.582 -6.499 8.433 1.00 46.78 121 ASP A O 1
ATOM 941 N N . THR A 1 122 ? -29.422 -5.932 10.577 1.00 39.78 122 THR A N 1
ATOM 942 C CA . THR A 1 122 ? -30.043 -7.115 11.187 1.00 39.78 122 THR A CA 1
ATOM 943 C C . THR A 1 122 ? -30.154 -6.855 12.682 1.00 39.78 122 THR A C 1
ATOM 945 O O . THR A 1 122 ? -29.162 -6.532 13.334 1.00 39.78 122 THR A O 1
ATOM 948 N N . GLY A 1 123 ? -31.378 -6.912 13.209 1.00 42.81 123 GLY A N 1
ATOM 949 C CA . GLY A 1 123 ? -31.694 -6.648 14.609 1.00 42.81 123 GLY A CA 1
ATOM 950 C C . GLY A 1 123 ? -30.920 -7.559 15.560 1.00 42.81 123 GLY A C 1
ATOM 951 O O . GLY A 1 123 ? -31.354 -8.663 15.868 1.00 42.81 123 GLY A O 1
ATOM 952 N N . GLY A 1 124 ? -29.774 -7.081 16.036 1.00 41.62 124 GLY A N 1
ATOM 953 C CA . GLY A 1 124 ? -29.179 -7.511 17.296 1.00 41.62 124 GLY A CA 1
ATOM 954 C C . GLY A 1 124 ? -29.797 -6.713 18.449 1.00 41.62 124 GLY A C 1
ATOM 955 O O . GLY A 1 124 ? -30.237 -5.581 18.222 1.00 41.62 124 GLY A O 1
ATOM 956 N N . PRO A 1 125 ? -29.863 -7.268 19.674 1.00 43.62 125 PRO A N 1
ATOM 957 C CA . PRO A 1 125 ? -30.527 -6.606 20.786 1.00 43.62 125 PRO A CA 1
ATOM 958 C C . PRO A 1 125 ? -29.893 -5.237 21.041 1.00 43.62 125 PRO A C 1
ATOM 960 O O . PRO A 1 125 ? -28.671 -5.070 21.072 1.00 43.62 125 PRO A O 1
ATOM 963 N N . VAL A 1 126 ? -30.767 -4.244 21.167 1.00 40.50 126 VAL A N 1
ATOM 964 C CA . VAL A 1 126 ? -30.436 -2.833 21.331 1.00 40.50 126 VAL A CA 1
ATOM 965 C C . VAL A 1 126 ? -29.568 -2.668 22.581 1.00 40.50 126 VAL A C 1
ATOM 967 O O . VAL A 1 126 ? -29.900 -3.170 23.654 1.00 40.50 126 VAL A O 1
ATOM 970 N N . ALA A 1 127 ? -28.477 -1.905 22.471 1.00 48.69 127 ALA A N 1
ATOM 971 C CA . ALA A 1 127 ? -27.542 -1.595 23.562 1.00 48.69 127 ALA A CA 1
ATOM 972 C C . ALA A 1 127 ? -28.195 -0.987 24.831 1.00 48.69 127 ALA A C 1
ATOM 974 O O . ALA A 1 127 ? -27.541 -0.869 25.870 1.00 48.69 127 ALA A O 1
ATOM 975 N N . ALA A 1 128 ? -29.487 -0.654 24.776 1.00 50.47 128 ALA A N 1
ATOM 976 C CA . ALA A 1 128 ? -30.305 -0.221 25.900 1.00 50.47 128 ALA A CA 1
ATOM 977 C C . ALA A 1 128 ? -30.480 -1.285 27.008 1.00 50.47 128 ALA A C 1
ATOM 979 O O . ALA A 1 128 ? -30.727 -0.917 28.154 1.00 50.47 128 ALA A O 1
ATOM 980 N N . GLU A 1 129 ? -30.273 -2.580 26.741 1.00 51.19 129 GLU A N 1
ATOM 981 C CA . GLU A 1 129 ? -30.440 -3.624 27.774 1.00 51.19 129 GLU A CA 1
ATOM 982 C C . GLU A 1 129 ? -29.243 -3.783 28.736 1.00 51.19 129 GLU A C 1
ATOM 984 O O . GLU A 1 129 ? -29.327 -4.508 29.726 1.00 51.19 129 GLU A O 1
ATOM 989 N N . SER A 1 130 ? -28.132 -3.064 28.529 1.00 52.81 130 SER A N 1
ATOM 990 C CA . SER A 1 130 ? -26.926 -3.179 29.376 1.00 52.81 130 SER A CA 1
ATOM 991 C C . SER A 1 130 ? -26.615 -1.946 30.241 1.00 52.81 130 SER A C 1
ATOM 993 O O . SER A 1 130 ? -25.540 -1.853 30.845 1.00 52.81 130 SER A O 1
ATOM 995 N N . ALA A 1 131 ? -27.582 -1.035 30.382 1.00 55.69 131 ALA A N 1
ATOM 996 C CA . ALA A 1 131 ? -27.437 0.265 31.041 1.00 55.69 131 ALA A CA 1
ATOM 997 C C . ALA A 1 131 ? -27.435 0.243 32.586 1.00 55.69 131 ALA A C 1
ATOM 999 O O . ALA A 1 131 ? -27.619 1.284 33.210 1.00 55.69 131 ALA A O 1
ATOM 1000 N N . CYS A 1 132 ? -27.221 -0.900 33.250 1.00 55.19 132 CYS A N 1
ATOM 1001 C CA . CYS A 1 132 ? -26.983 -0.870 34.696 1.00 55.19 132 CYS A CA 1
ATOM 1002 C C . CYS A 1 132 ? -25.504 -0.546 34.975 1.00 55.19 132 CYS A C 1
ATOM 1004 O O . CYS A 1 132 ? -24.646 -1.403 34.716 1.00 55.19 132 CYS A O 1
ATOM 1006 N N . PRO A 1 133 ? -25.179 0.648 35.521 1.00 61.94 133 PRO A N 1
ATOM 1007 C CA . PRO A 1 133 ? -23.819 0.961 35.938 1.00 61.94 133 PRO A CA 1
ATOM 1008 C C . PRO A 1 133 ? -23.359 -0.069 36.972 1.00 61.94 133 PRO A C 1
ATOM 1010 O O . PRO A 1 133 ? -24.114 -0.459 37.865 1.00 61.94 133 PRO A O 1
ATOM 1013 N N . SER A 1 134 ? -22.121 -0.550 36.840 1.00 76.94 134 SER A N 1
ATOM 1014 C CA . SER A 1 134 ? -21.566 -1.492 37.809 1.00 76.94 134 SER A CA 1
ATOM 1015 C C . SER A 1 134 ? -21.275 -0.759 39.117 1.00 76.94 134 SER A C 1
ATOM 1017 O O . SER A 1 134 ? -20.401 0.109 39.155 1.00 76.94 134 SER A O 1
ATOM 1019 N N . VAL A 1 135 ? -21.983 -1.129 40.179 1.00 84.12 135 VAL A N 1
ATOM 1020 C CA . VAL A 1 135 ? -21.833 -0.560 41.524 1.00 84.12 135 VAL A CA 1
ATOM 1021 C C . VAL A 1 135 ? -21.092 -1.563 42.402 1.00 84.12 135 VAL A C 1
ATOM 1023 O O . VAL A 1 135 ? -21.083 -2.764 42.140 1.00 84.12 135 VAL A O 1
ATOM 1026 N N . ARG A 1 136 ? -20.427 -1.085 43.447 1.00 87.69 136 ARG A N 1
ATOM 1027 C CA . ARG A 1 136 ? -19.750 -1.920 44.436 1.00 87.69 136 ARG A CA 1
ATOM 1028 C C . ARG A 1 136 ? -20.707 -2.927 45.101 1.00 87.69 136 ARG A C 1
ATOM 1030 O O . ARG A 1 136 ? -21.817 -2.574 45.495 1.00 87.69 136 ARG A O 1
ATOM 1037 N N . CYS A 1 137 ? -20.256 -4.168 45.277 1.00 88.56 137 CYS A N 1
ATOM 1038 C CA . CYS A 1 137 ? -20.953 -5.183 46.064 1.00 88.56 137 CYS A CA 1
ATOM 1039 C C . CYS A 1 137 ? -21.000 -4.790 47.544 1.00 88.56 137 CYS A C 1
ATOM 1041 O O . CYS A 1 137 ? -19.976 -4.449 48.140 1.00 88.56 137 CYS A O 1
ATOM 1043 N N . ARG A 1 138 ? -22.194 -4.870 48.137 1.00 86.62 138 ARG A N 1
ATOM 1044 C CA . ARG A 1 138 ? -22.428 -4.470 49.530 1.00 86.62 138 ARG A CA 1
ATOM 1045 C C . ARG A 1 138 ? -21.766 -5.396 50.553 1.00 86.62 138 ARG A C 1
ATOM 1047 O O . ARG A 1 138 ? -21.236 -4.909 51.542 1.00 86.62 138 ARG A O 1
ATOM 1054 N N . ASP A 1 139 ? -21.723 -6.688 50.252 1.00 84.81 139 ASP A N 1
ATOM 1055 C CA . ASP A 1 139 ? -21.194 -7.730 51.142 1.00 84.81 139 ASP A CA 1
ATOM 1056 C C . ASP A 1 139 ? -19.663 -7.876 51.040 1.00 84.81 139 ASP A C 1
ATOM 1058 O O . ASP A 1 139 ? -19.062 -8.739 51.672 1.00 84.81 139 ASP A O 1
ATOM 1062 N N . PHE A 1 140 ? -19.009 -7.073 50.192 1.00 85.38 140 PHE A N 1
ATOM 1063 C CA . PHE A 1 140 ? -17.559 -7.106 50.016 1.00 85.38 140 PHE A CA 1
ATOM 1064 C C . PHE A 1 140 ? -16.887 -6.002 50.854 1.00 85.38 140 PHE A C 1
ATOM 1066 O O . PHE A 1 140 ? -17.345 -4.852 50.812 1.00 85.38 140 PHE A O 1
ATOM 1073 N N . PRO A 1 141 ? -15.786 -6.289 51.578 1.00 82.62 141 PRO A N 1
ATOM 1074 C CA . PRO A 1 141 ? -15.123 -5.318 52.451 1.00 82.62 141 PRO A CA 1
ATOM 1075 C C . PRO A 1 141 ? -14.524 -4.136 51.679 1.00 82.62 141 PRO A C 1
ATOM 1077 O O . PRO A 1 141 ? -14.080 -4.288 50.537 1.00 82.62 141 PRO A O 1
ATOM 1080 N N . LYS A 1 142 ? -14.530 -2.933 52.289 1.00 80.50 142 LYS A N 1
ATOM 1081 C CA . LYS A 1 142 ? -14.177 -1.644 51.641 1.00 80.50 142 LYS A CA 1
ATOM 1082 C C . LYS A 1 142 ? -12.863 -1.667 50.856 1.00 80.50 142 LYS A C 1
ATOM 1084 O O . LYS A 1 142 ? -12.829 -1.147 49.743 1.00 80.50 142 LYS A O 1
ATOM 1089 N N . SER A 1 143 ? -11.862 -2.370 51.366 1.00 77.25 143 SER A N 1
ATOM 1090 C CA . SER A 1 143 ? -10.513 -2.480 50.803 1.00 77.25 143 SER A CA 1
ATOM 1091 C C . SER A 1 143 ? -10.406 -3.183 49.446 1.00 77.25 143 SER A C 1
ATOM 1093 O O . SER A 1 143 ? -9.433 -2.960 48.739 1.00 77.25 143 SER A O 1
ATOM 1095 N N . SER A 1 144 ? -11.372 -4.015 49.055 1.00 75.44 144 SER A N 1
ATOM 1096 C CA . SER A 1 144 ? -11.237 -4.909 47.893 1.00 75.44 144 SER A CA 1
ATOM 1097 C C . SER A 1 144 ? -12.275 -4.663 46.785 1.00 75.44 144 SER A C 1
ATOM 1099 O O . SER A 1 144 ? -12.557 -5.554 45.987 1.00 75.44 144 SER A O 1
ATOM 1101 N N . ASP A 1 145 ? -12.837 -3.444 46.768 1.00 74.06 145 ASP A N 1
ATOM 1102 C CA . ASP A 1 145 ? -13.809 -2.836 45.834 1.00 74.06 145 ASP A CA 1
ATOM 1103 C C . ASP A 1 145 ? -14.295 -3.698 44.652 1.00 74.06 145 ASP A C 1
ATOM 1105 O O . ASP A 1 145 ? -14.001 -3.460 43.478 1.00 74.06 145 ASP A O 1
ATOM 1109 N N . ARG A 1 146 ? -15.103 -4.718 44.957 1.00 82.69 146 ARG A N 1
ATOM 1110 C CA . ARG A 1 146 ? -15.633 -5.611 43.929 1.00 8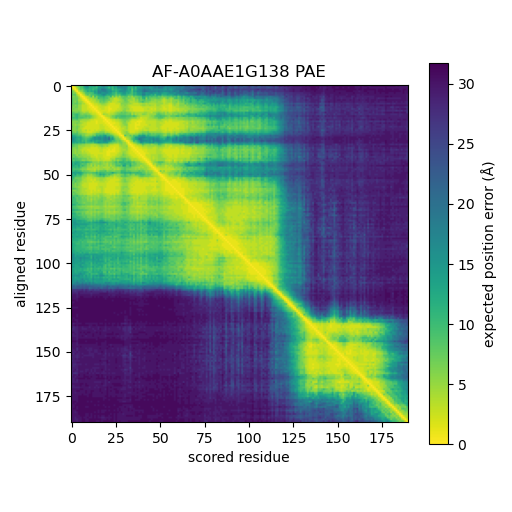2.69 146 ARG A CA 1
ATOM 1111 C C . ARG A 1 146 ? -16.885 -5.020 43.295 1.00 82.69 146 ARG A C 1
ATOM 1113 O O . ARG A 1 146 ? -17.945 -4.986 43.922 1.00 82.69 146 ARG A O 1
ATOM 1120 N N . LYS A 1 147 ? -16.781 -4.602 42.034 1.00 86.25 147 LYS A N 1
ATOM 1121 C CA . LYS A 1 147 ? -17.908 -4.076 41.247 1.00 86.25 147 LYS A CA 1
ATOM 1122 C C . LYS A 1 147 ? -18.810 -5.206 40.741 1.00 86.25 147 LYS A C 1
ATOM 1124 O O . LYS A 1 147 ? -18.338 -6.279 40.371 1.00 86.25 147 LYS A O 1
ATOM 1129 N N . THR A 1 148 ? -20.118 -4.973 40.740 1.00 86.12 148 THR A N 1
ATOM 1130 C CA . THR A 1 148 ? -21.146 -5.924 40.301 1.00 86.12 148 THR A CA 1
ATOM 1131 C C . THR A 1 148 ? -22.269 -5.215 39.551 1.00 86.12 148 THR A C 1
ATOM 1133 O O . THR A 1 148 ? -22.555 -4.040 39.782 1.00 86.12 148 THR A O 1
ATOM 1136 N N . ARG A 1 149 ? -22.913 -5.945 38.640 1.00 85.62 149 ARG A N 1
ATOM 1137 C CA . ARG A 1 149 ? -24.160 -5.537 37.976 1.00 85.62 149 ARG A CA 1
ATOM 1138 C C . ARG A 1 149 ? -25.372 -6.335 38.476 1.00 85.62 149 ARG A C 1
ATOM 1140 O O . ARG A 1 149 ? -26.500 -5.985 38.149 1.00 85.62 149 ARG A O 1
ATOM 1147 N N . HIS A 1 150 ? -25.155 -7.379 39.282 1.00 86.38 150 HIS A N 1
ATOM 1148 C CA . HIS A 1 150 ? -26.228 -8.230 39.798 1.00 86.38 150 HIS A CA 1
ATOM 1149 C C . HIS A 1 150 ? -26.895 -7.599 41.023 1.00 86.38 150 HIS A C 1
ATOM 1151 O O . HIS A 1 150 ? -26.230 -7.008 41.880 1.00 86.38 150 HIS A O 1
ATOM 1157 N N . LYS A 1 151 ? -28.220 -7.751 41.109 1.00 87.88 151 LYS A N 1
ATOM 1158 C CA . LYS A 1 151 ? -29.052 -7.250 42.205 1.00 87.88 151 LYS A CA 1
ATOM 1159 C C . LYS A 1 151 ? -29.876 -8.392 42.782 1.00 87.88 151 LYS A C 1
ATOM 1161 O O . LYS A 1 151 ? -30.479 -9.143 42.025 1.00 87.88 151 LYS A O 1
ATOM 1166 N N . CYS A 1 152 ? -29.944 -8.489 44.107 1.00 88.25 152 CYS A N 1
ATOM 1167 C CA . CYS A 1 152 ? -30.835 -9.432 44.791 1.00 88.25 152 CYS A CA 1
ATOM 1168 C C . CYS A 1 152 ? -32.285 -9.243 44.319 1.00 88.25 152 CYS A C 1
ATOM 1170 O O . CYS A 1 152 ? -32.777 -8.114 44.314 1.00 88.25 152 CYS A O 1
ATOM 1172 N N . HIS A 1 153 ? -33.005 -10.311 43.965 1.00 87.19 153 HIS A N 1
ATOM 1173 C CA . HIS A 1 153 ? -34.382 -10.155 43.485 1.00 87.19 153 HIS A CA 1
ATOM 1174 C C . HIS A 1 153 ? -35.355 -9.662 44.563 1.00 87.19 153 HIS A C 1
ATOM 1176 O O . HIS A 1 153 ? -36.330 -9.002 44.203 1.00 87.19 153 HIS A O 1
ATOM 1182 N N . LEU A 1 154 ? -35.055 -9.906 45.847 1.00 86.06 154 LEU A N 1
ATOM 1183 C CA . LEU A 1 154 ? -35.893 -9.503 46.981 1.00 86.06 154 LEU A CA 1
ATOM 1184 C C . LEU A 1 154 ? -35.613 -8.065 47.438 1.00 86.06 154 LEU A C 1
ATOM 1186 O O . LEU A 1 154 ? -36.516 -7.240 47.444 1.00 86.06 154 LEU A O 1
ATOM 1190 N N . CYS A 1 155 ? -34.363 -7.732 47.771 1.00 88.62 155 CYS A N 1
ATOM 1191 C CA . CYS A 1 155 ? -34.018 -6.416 48.327 1.00 88.62 155 CYS A CA 1
ATOM 1192 C C . CYS A 1 155 ? -33.398 -5.439 47.314 1.00 88.62 155 CYS A C 1
ATOM 1194 O O . CYS A 1 155 ? -33.061 -4.315 47.679 1.00 88.62 155 CYS A O 1
ATOM 1196 N N . LYS A 1 156 ? -33.187 -5.865 46.059 1.00 86.75 156 LYS A N 1
ATOM 1197 C CA . LYS A 1 156 ? -32.604 -5.080 44.949 1.00 86.75 156 LYS A CA 1
ATOM 1198 C C . LYS A 1 156 ? -31.201 -4.502 45.198 1.00 86.75 156 LYS A C 1
ATOM 1200 O O . LYS A 1 156 ? -30.695 -3.743 44.371 1.00 86.75 156 LYS A O 1
ATOM 1205 N N . ARG A 1 157 ? -30.532 -4.886 46.291 1.00 88.38 157 ARG A N 1
ATOM 1206 C CA . ARG A 1 157 ? -29.165 -4.447 46.623 1.00 88.38 157 ARG A CA 1
ATOM 1207 C C . ARG A 1 157 ? -28.129 -5.069 45.676 1.00 88.38 157 ARG A C 1
ATOM 1209 O O . ARG A 1 157 ? -28.338 -6.202 45.235 1.00 88.38 157 ARG A O 1
ATOM 1216 N N . PRO A 1 158 ? -27.018 -4.365 45.380 1.00 90.06 158 PRO A N 1
ATOM 1217 C CA . PRO A 1 158 ? -25.963 -4.854 44.498 1.00 90.06 158 PRO A CA 1
ATOM 1218 C C . PRO A 1 158 ? -25.096 -5.914 45.189 1.00 90.06 158 PRO A C 1
ATOM 1220 O O . PRO A 1 158 ? -24.467 -5.657 46.221 1.00 90.06 158 PRO A O 1
ATOM 1223 N N . VAL A 1 159 ? -25.026 -7.101 44.592 1.00 89.12 159 VAL A N 1
ATOM 1224 C CA . VAL A 1 159 ? -24.324 -8.265 45.151 1.00 89.12 159 VAL A CA 1
ATOM 1225 C C . VAL A 1 159 ? -23.473 -8.919 44.068 1.00 89.12 159 VAL A C 1
ATOM 1227 O O . VAL A 1 159 ? -23.894 -9.008 42.922 1.00 89.12 159 VAL A O 1
ATOM 1230 N N . CYS A 1 160 ? -22.230 -9.295 44.368 1.00 88.56 160 CYS A N 1
ATOM 1231 C CA . CYS A 1 160 ? -21.357 -9.953 43.391 1.00 88.56 160 CYS A CA 1
ATOM 1232 C C . CYS A 1 160 ? -21.720 -11.441 43.237 1.00 88.56 160 CYS A C 1
ATOM 1234 O O . CYS A 1 160 ? -22.296 -12.005 44.162 1.00 88.56 160 CYS A O 1
ATOM 1236 N N . PRO A 1 161 ? -21.322 -12.113 42.138 1.00 83.88 161 PRO A N 1
ATOM 1237 C CA . PRO A 1 161 ? -21.605 -13.538 41.925 1.00 83.88 161 PRO A CA 1
ATOM 1238 C C . PRO A 1 161 ? -21.181 -14.470 43.072 1.00 83.88 161 PRO A C 1
ATOM 1240 O O . PRO A 1 161 ? -21.772 -15.523 43.247 1.00 83.88 161 PRO A O 1
ATOM 1243 N N . ARG A 1 162 ? -20.192 -14.079 43.893 1.00 81.69 162 ARG A N 1
ATOM 1244 C CA . ARG A 1 162 ? -19.763 -14.853 45.073 1.00 81.69 162 ARG A CA 1
ATOM 1245 C C . ARG A 1 162 ? -20.811 -14.878 46.194 1.00 81.69 162 ARG A C 1
ATOM 1247 O O . ARG A 1 162 ? -20.836 -15.817 46.975 1.00 81.69 162 ARG A O 1
ATOM 1254 N N . HIS A 1 163 ? -21.639 -13.842 46.287 1.00 82.69 163 HIS A N 1
ATOM 1255 C CA . HIS A 1 163 ? -22.660 -13.680 47.326 1.00 82.69 163 HIS A CA 1
ATOM 1256 C C . HIS A 1 163 ? -24.086 -13.715 46.736 1.00 82.69 163 HIS A C 1
ATOM 1258 O O . HIS A 1 163 ? -25.060 -13.443 47.433 1.00 82.69 163 HIS A O 1
ATOM 1264 N N . TYR A 1 164 ? -24.215 -14.012 45.437 1.00 80.69 164 TYR A N 1
ATOM 1265 C CA . TYR A 1 164 ? -25.469 -13.965 44.691 1.00 80.69 164 TYR A CA 1
ATOM 1266 C C . TYR A 1 164 ? -25.974 -15.377 44.392 1.00 80.69 164 TYR A C 1
ATOM 1268 O O . TYR A 1 164 ? -25.395 -16.083 43.569 1.00 80.69 164 TYR A O 1
ATOM 1276 N N . TYR A 1 165 ? -27.088 -15.753 45.019 1.00 69.75 165 TYR A N 1
ATOM 1277 C CA . TYR A 1 165 ? -27.857 -16.948 44.675 1.00 69.75 165 TYR A CA 1
ATOM 1278 C C . TYR A 1 165 ? -29.327 -16.554 44.499 1.00 69.75 165 TYR A C 1
ATOM 1280 O O . TYR A 1 165 ? -30.100 -16.611 45.451 1.00 69.75 165 TYR A O 1
ATOM 1288 N N . PRO A 1 166 ? -29.702 -16.090 43.292 1.00 79.31 166 PRO A N 1
ATOM 1289 C CA . PRO A 1 166 ? -30.827 -15.172 42.960 1.00 79.31 166 PRO A CA 1
ATOM 1290 C C . PRO A 1 166 ? -31.288 -14.101 43.988 1.00 79.31 166 PRO A C 1
ATOM 1292 O O . PRO A 1 166 ? -32.164 -13.271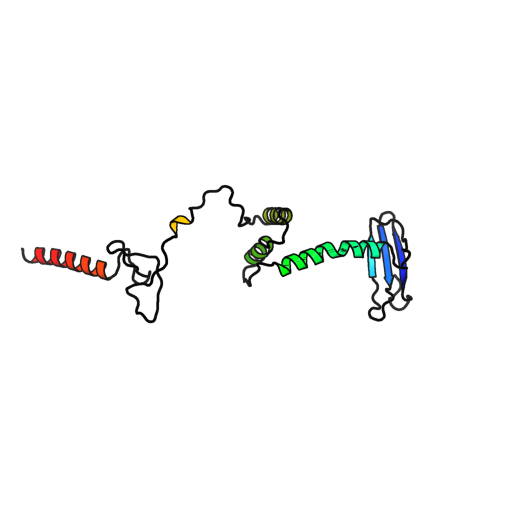 43.744 1.00 79.31 166 PRO A O 1
ATOM 1295 N N . VAL A 1 167 ? -30.699 -14.092 45.168 1.00 81.12 167 VAL A N 1
ATOM 1296 C CA . VAL A 1 167 ? -31.095 -13.468 46.417 1.00 81.12 167 VAL A CA 1
ATOM 1297 C C . VAL A 1 167 ? -29.782 -13.272 47.191 1.00 81.12 167 VAL A C 1
ATOM 1299 O O . VAL A 1 167 ? -28.842 -14.053 47.033 1.00 81.12 167 VAL A O 1
ATOM 1302 N N . CYS A 1 168 ? -29.668 -12.195 47.969 1.00 83.19 168 CYS A N 1
ATOM 1303 C CA . CYS A 1 168 ? -28.495 -11.955 48.812 1.00 83.19 168 CYS A CA 1
ATOM 1304 C C . CYS A 1 168 ? -28.507 -12.872 50.036 1.00 83.19 168 CYS A C 1
ATOM 1306 O O . CYS A 1 168 ? -29.583 -13.268 50.491 1.00 83.19 168 CYS A O 1
ATOM 1308 N N . SER A 1 169 ? -27.333 -13.129 50.611 1.00 81.75 169 SER A N 1
ATOM 1309 C CA . SER A 1 169 ? -27.190 -13.943 51.822 1.00 81.75 169 SER A CA 1
ATOM 1310 C C . SER A 1 169 ? -28.149 -13.505 52.936 1.00 81.75 169 SER A C 1
ATOM 1312 O O . SER A 1 169 ? -28.872 -14.344 53.460 1.00 81.75 169 SER A O 1
ATOM 1314 N N . ASP A 1 170 ? -28.273 -12.202 53.217 1.00 82.12 170 ASP A N 1
ATOM 1315 C CA . ASP A 1 170 ? -29.193 -11.685 54.250 1.00 82.12 170 ASP A CA 1
ATOM 1316 C C . ASP A 1 170 ? -30.648 -12.126 54.039 1.00 82.12 170 ASP A C 1
ATOM 1318 O O . ASP A 1 170 ? -31.339 -12.547 54.963 1.00 82.12 170 ASP A O 1
ATOM 1322 N N . CYS A 1 171 ? -31.129 -12.036 52.800 1.00 81.12 171 CYS A N 1
ATOM 1323 C CA . CYS A 1 171 ? -32.502 -12.381 52.463 1.00 81.12 171 CYS A CA 1
ATOM 1324 C C . CYS A 1 171 ? -32.735 -13.898 52.465 1.00 81.12 171 CYS A C 1
ATOM 1326 O O . CYS A 1 171 ? -33.860 -14.336 52.706 1.00 81.12 171 CYS A O 1
ATOM 1328 N N . ILE A 1 172 ? -31.695 -14.693 52.203 1.00 80.75 172 ILE A N 1
ATOM 1329 C CA . ILE A 1 172 ? -31.737 -16.148 52.379 1.00 80.75 172 ILE A CA 1
ATOM 1330 C C . ILE A 1 172 ? -31.889 -16.468 53.869 1.00 80.75 172 ILE A C 1
ATOM 1332 O O . ILE A 1 172 ? -32.805 -17.201 54.233 1.00 80.75 172 ILE A O 1
ATOM 1336 N N . TYR A 1 173 ? -31.068 -15.865 54.734 1.00 77.12 173 TYR A N 1
ATOM 1337 C CA . TYR A 1 173 ? -31.137 -16.094 56.180 1.00 77.12 173 TYR A CA 1
ATOM 1338 C C . TYR A 1 173 ? -32.491 -15.704 56.777 1.00 77.12 173 TYR A C 1
ATOM 1340 O O . TYR A 1 173 ? -33.049 -16.476 57.552 1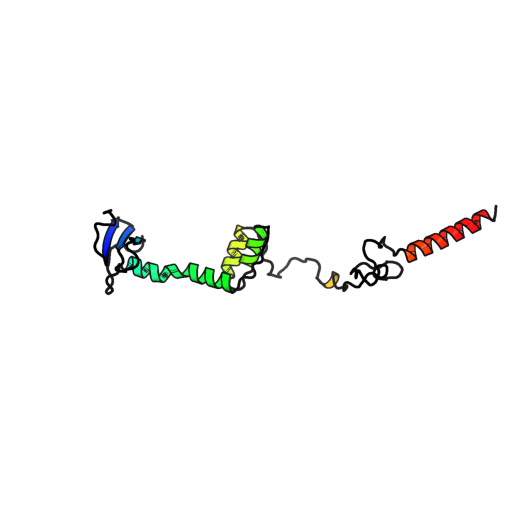.00 77.12 173 TYR A O 1
ATOM 1348 N N . LEU A 1 174 ? -33.069 -14.570 56.372 1.00 74.62 174 LEU A N 1
ATOM 1349 C CA . LEU A 1 174 ? -34.394 -14.158 56.852 1.00 74.62 174 LEU A CA 1
ATOM 1350 C C . LEU A 1 174 ? -35.492 -15.161 56.463 1.00 74.62 174 LEU A C 1
ATOM 1352 O O . LEU A 1 174 ? -36.275 -15.569 57.315 1.00 74.62 174 LEU A O 1
ATOM 1356 N N . LYS A 1 175 ? -35.493 -15.661 55.219 1.00 68.81 175 LYS A N 1
ATOM 1357 C CA . LYS A 1 175 ? -36.462 -16.687 54.793 1.00 68.81 175 LYS A CA 1
ATOM 1358 C C . LYS A 1 175 ? -36.278 -18.033 55.499 1.00 68.81 175 LYS A C 1
ATOM 1360 O O . LYS A 1 175 ? -37.260 -18.739 55.732 1.00 68.81 175 LYS A O 1
ATOM 1365 N N . VAL A 1 176 ? -35.042 -18.404 55.832 1.00 63.81 176 VAL A N 1
ATOM 1366 C CA . VAL A 1 176 ? -34.741 -19.617 56.612 1.00 63.81 176 VAL A CA 1
ATOM 1367 C C . VAL A 1 176 ? -35.236 -19.476 58.056 1.00 63.81 176 VAL A C 1
ATOM 1369 O O . VAL A 1 176 ? -35.752 -20.436 58.622 1.00 63.81 176 VAL A O 1
ATOM 1372 N N . ILE A 1 177 ? -35.142 -18.286 58.655 1.00 59.91 177 ILE A N 1
ATOM 1373 C CA . ILE A 1 177 ? -35.669 -18.032 60.004 1.00 59.91 177 ILE A CA 1
ATOM 1374 C C . ILE A 1 177 ? -37.204 -18.105 60.014 1.00 59.91 177 ILE A C 1
ATOM 1376 O O . ILE A 1 177 ? -37.756 -18.793 60.873 1.00 59.91 177 ILE A O 1
ATOM 1380 N N . ASP A 1 178 ? -37.887 -17.506 59.033 1.00 58.88 178 ASP A N 1
ATOM 1381 C CA . ASP A 1 178 ? -39.357 -17.553 58.934 1.00 58.88 178 ASP A CA 1
ATOM 1382 C C . ASP A 1 178 ? -39.890 -18.987 58.750 1.00 58.88 178 ASP A C 1
ATOM 1384 O O . ASP A 1 178 ? -40.872 -19.393 59.378 1.00 58.88 178 ASP A O 1
ATOM 1388 N N . SER A 1 179 ? -39.214 -19.797 57.929 1.00 58.12 179 SER A N 1
ATOM 1389 C CA . SER A 1 179 ? -39.582 -21.206 57.716 1.00 58.12 179 SER A CA 1
ATOM 1390 C C . SER A 1 179 ? -39.286 -22.087 58.936 1.00 58.12 179 SER A C 1
ATOM 1392 O O . SER A 1 179 ? -40.102 -22.943 59.292 1.00 58.12 179 SER A O 1
ATOM 1394 N N . ASN A 1 180 ? -38.184 -21.834 59.646 1.00 53.94 180 ASN A N 1
ATOM 1395 C CA . ASN A 1 180 ? -37.877 -22.528 60.895 1.00 53.94 180 ASN A CA 1
ATOM 1396 C C . ASN A 1 180 ? -38.854 -22.159 62.024 1.00 53.94 180 ASN A C 1
ATOM 1398 O O . ASN A 1 180 ? -39.272 -23.050 62.764 1.00 53.94 180 ASN A O 1
ATOM 1402 N N . PHE A 1 181 ? -39.299 -20.902 62.123 1.00 49.97 181 PHE A N 1
ATOM 1403 C CA . PHE A 1 181 ? -40.300 -20.470 63.109 1.00 49.97 181 PHE A CA 1
ATOM 1404 C C . PHE A 1 181 ? -41.678 -21.112 62.861 1.00 49.97 181 PHE A C 1
ATOM 1406 O O . PHE A 1 181 ? -42.333 -21.582 63.798 1.00 49.97 181 PHE A O 1
ATOM 1413 N N . TYR A 1 182 ? -42.081 -21.234 61.590 1.00 44.41 182 TYR A N 1
ATOM 1414 C CA . TYR A 1 182 ? -43.311 -21.931 61.195 1.00 44.41 182 TYR A CA 1
ATOM 1415 C C . TYR A 1 182 ? -43.253 -23.444 61.481 1.00 44.41 182 TYR A C 1
ATOM 1417 O O . TYR A 1 182 ? -44.240 -24.038 61.916 1.00 44.41 182 TYR A O 1
ATOM 1425 N N . SER A 1 183 ? -42.087 -24.075 61.300 1.00 48.66 183 SER A N 1
ATOM 1426 C CA . SER A 1 183 ? -41.895 -25.502 61.605 1.00 48.66 183 SER A CA 1
ATOM 1427 C C . SER A 1 183 ? -41.841 -25.809 63.108 1.00 48.66 183 SER A C 1
ATOM 1429 O O . SER A 1 183 ? -42.302 -26.871 63.528 1.00 48.66 183 SER A O 1
ATOM 1431 N N . LYS A 1 184 ? -41.339 -24.873 63.928 1.00 46.59 184 LYS A N 1
ATOM 1432 C CA . LYS A 1 184 ? -41.289 -25.010 65.392 1.00 46.59 184 LYS A CA 1
ATOM 1433 C C . LYS A 1 184 ? -42.688 -24.888 66.006 1.00 46.59 184 LYS A C 1
ATOM 1435 O O . LYS A 1 184 ? -43.089 -25.755 66.769 1.00 46.59 184 LYS A O 1
ATOM 1440 N N . SER A 1 185 ? -43.495 -23.937 65.522 1.00 45.84 185 SER A N 1
ATOM 1441 C CA . SER A 1 185 ? -44.888 -23.746 65.971 1.00 45.84 185 SER A CA 1
ATOM 1442 C C . SER A 1 185 ? -45.829 -24.928 65.677 1.00 45.84 185 SER A C 1
ATOM 1444 O O . SER A 1 185 ? -46.885 -25.030 66.297 1.00 45.84 185 SER A O 1
ATOM 1446 N N . ARG A 1 186 ? -45.490 -25.825 64.733 1.00 43.19 186 ARG A N 1
ATOM 1447 C CA . ARG A 1 186 ? -46.256 -27.065 64.492 1.00 43.19 186 ARG A CA 1
ATOM 1448 C C . ARG A 1 186 ? -45.859 -28.226 65.402 1.00 43.19 186 ARG A C 1
ATOM 1450 O O . ARG A 1 186 ? -46.687 -29.105 65.599 1.00 43.19 186 ARG A O 1
ATOM 1457 N N . LYS A 1 187 ? -44.633 -28.253 65.935 1.00 48.72 187 LYS A N 1
ATOM 1458 C CA . LYS A 1 187 ? -44.182 -29.330 66.834 1.00 48.72 187 LYS A CA 1
ATOM 1459 C C . LYS A 1 187 ? -44.657 -29.14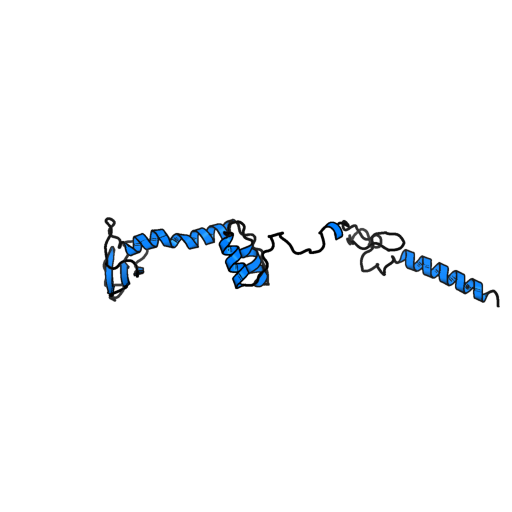3 68.276 1.00 48.72 187 LYS A C 1
ATOM 1461 O O . LYS A 1 187 ? -44.770 -30.130 68.980 1.00 48.72 187 LYS A O 1
ATOM 1466 N N . ASP A 1 188 ? -45.014 -27.922 68.667 1.00 50.00 188 ASP A N 1
ATOM 1467 C CA . ASP A 1 188 ? -45.523 -27.616 70.014 1.00 50.00 188 ASP A CA 1
ATOM 1468 C C . ASP A 1 188 ? -47.057 -27.792 70.148 1.00 50.00 188 ASP A C 1
ATOM 1470 O O . ASP A 1 188 ? -47.641 -27.447 71.173 1.00 50.00 188 ASP A O 1
ATOM 1474 N N . LYS A 1 189 ? -47.736 -28.299 69.106 1.00 48.50 189 LYS A N 1
ATOM 1475 C CA . LYS A 1 189 ? -49.193 -28.552 69.079 1.00 48.50 189 LYS A CA 1
ATOM 1476 C C . LYS A 1 189 ? -49.558 -30.028 68.871 1.00 48.50 189 LYS A C 1
ATOM 1478 O O . LYS A 1 189 ? -50.677 -30.314 68.441 1.00 48.50 189 LYS A O 1
ATOM 1483 N N . GLN A 1 190 ? -48.639 -30.947 69.157 1.00 41.22 190 GLN A N 1
ATOM 1484 C CA . GLN A 1 190 ? -48.896 -32.385 69.121 1.00 41.22 190 GLN A CA 1
ATOM 1485 C C . GLN A 1 190 ? -48.433 -33.051 70.409 1.00 41.22 190 GLN A C 1
ATOM 1487 O O . GLN A 1 190 ? -47.341 -32.678 70.888 1.00 41.22 190 GLN A O 1
#

Foldseek 3Di:
DDDLVPDDALDKDWDADPQKIKIWGQHPDPVDSDIDIDMDRVDRDQDADPVSHTPVVVVCVVPVCPVVVLVVLLVVQFPDDDDPDVVVRVLRSLPRPSDDPVVSVVSCVVVVPDNPDDPDDDDDPDPVVVPQPFAFAPPDDPVPGDTASDAQPPPRGGHHPVQCPSHGPVVVVVVVVVVVVVVVVVVVPD

Sequence (190 aa):
MKSTNDRSPASTAFIDTKDMTSVSYVPDRSSTTKKVVLLSTMHKQGDISDGGKPEIIEYYNKTKGGVDMFDQMTTTYTTSRKTRSWQLSVVHKINTPSLARELKLLISKAFKIPLTGTTADTGGPVAAESACPSVRCRDFPKSSDRKTRHKCHLCKRPVCPRHYYPVCSDCIYLKVIDSNFYSKSRKDKQ

InterPro domains:
  IPR029526 PiggyBac transposable element-derived protein [PF13843] (33-93)

Mean predicted aligned error: 18.22 Å

Secondary structure (DSSP, 8-state):
---GGGS-TT-EEEEEETTEEEEEE----TT--PPEEEEESS--S--B-TTSSBHHHHHHHHHTTHHHHHHHHHHHT------S-HHHHHHHHHT-TTS-HHHHHHHHHHHT---TT---S--PPPGGGG----EE-TTS-GGG--EE--B-TTT--B--TTTEESEEHHHHHHHHHHHHHHHHHHHTT-

pLDDT: mean 78.01, std 15.04, range [39.78, 92.75]

Nearest PDB structures (foldseek):
  6x68-assembly1_C  TM=4.719E-01  e=5.202E-09  Trichoplusia ni
  8cht-assembly2_B  TM=4.052E-01  e=1.112E+00  Homo sapiens
  8chv-assembly1_C  TM=4.749E-01  e=2.715E+00  Homo sapiens
  4wpy-assembly1_A-2  TM=3.304E-01  e=1.630E+00  Mycobacterium tuberculosis H37Rv

Organism: Petrolisthes cinctipes (NCBI:txid88211)

Radius of gyration: 36.7 Å; Cα contacts (8 Å, |Δi|>4): 208; chains: 1; bounding box: 82×46×100 Å

Solvent-accessible surface area (backbone atoms only — not comparable to full-atom values): 11758 Å² total; per-residue (Å²): 132,83,63,80,86,80,60,61,72,53,39,73,46,70,50,76,50,101,69,34,26,33,40,42,34,29,56,77,47,99,88,43,87,62,71,47,74,50,75,37,68,83,47,85,65,84,52,66,39,97,83,72,42,47,43,70,58,56,56,45,64,74,56,68,49,61,64,55,55,49,51,49,46,46,60,77,50,49,65,68,66,96,68,95,47,70,69,58,49,51,53,25,60,60,66,18,75,72,55,54,68,68,59,42,51,53,52,26,66,75,68,71,46,82,71,91,80,70,95,69,90,73,95,64,86,64,79,76,83,67,73,65,75,68,40,61,19,70,92,50,62,84,91,69,72,48,66,17,75,44,51,16,70,81,80,61,48,41,31,32,79,92,52,47,67,80,31,36,61,71,61,50,52,53,53,51,51,54,52,49,54,57,55,51,65,60,62,78,74,113